Protein AF-A0A2N1JEI7-F1 (afdb_monomer_lite)

Organism: NCBI:txid2020962

pLDDT: mean 91.02, std 6.48, range [65.5, 98.62]

Foldseek 3Di:
DWAWEFEAEDDDDPDADDRDIFTGHQQAFQLNVQVSVCVRRVVAHSVQWFKAFPVRHTSPDRNDGCVVVVHGRPGYMYIYGQACLLVLLVVLLVVLVVLVVCCVVPQDDDLDPDDPPVVVVVVCCLCCPLVNVLVCCQSVDPCNGPRVCPPHPLRDPVLLVVLVVQLVVLSVQLVVQSNQQRVQDDPPDNDGDQGDDDCSLAARCQNLLSVLRNLVSSCSSRVTPSSVVSSVVSNVVVLVVLVVRVVVCCVVQPPRHDDHHRYDGPPD

Secondary structure (DSSP, 8-state):
-PEEEEEEESS---S--SSEEEEE-TT-BHHHHHHHHHHH-TTS-GGGEEEE-TT--B---TTSBTGGGT--TT-EEEEEE--HHHHHHHHHHHHHHHHHHHHHHHT---SSS---HHHHHHHHHIIIIIIIIIHHHHHSSGGGSTTTTTTSGGG-HHHHHHHHHHHHHHHHHHHHHHHHHHHTS-TT--------SGGGGTBS-HHHHHHHHHHHHHHHHH--HHHHHHHHHHHHHHHHHHHHHHHHHHHHSTTTS---BSSSTTT-

Sequence (268 aa):
MPIALSIERRGPIKGAQFPLQVALRDDATVGKLKDGISERVAILPVERQRITTSENRALGNDDKRLEDLGVKSGDKLFVKDLGPQISLTLLLCMLHFLKRELETIFVHRFSHATMPLFNIFKNSTHYWILSGVLIAVGVYSPFHGEEALLGLWRKSPTFLATCVIVWVLAEFGNLQTHIILMRLRPPGTRVRNIPRGGLFEMVSCPNYFYEVLSWVAVTVMTMSFAALLFTLVSAAQMTVWAIKKHKAYRSEFQGTYPKRKIMYPFVF

Radius of gyration: 24.42 Å; chains: 1; bounding box: 64×28×64 Å

Structure (mmCIF, N/CA/C/O backbone):
data_AF-A0A2N1JEI7-F1
#
_entry.id   AF-A0A2N1JEI7-F1
#
loop_
_atom_site.group_PDB
_atom_site.id
_atom_site.type_symbol
_atom_site.label_atom_id
_atom_site.label_alt_id
_atom_site.label_comp_id
_atom_site.label_asym_id
_atom_site.label_entity_id
_atom_site.label_seq_id
_atom_site.pdbx_PDB_ins_code
_atom_site.Cartn_x
_atom_site.Cartn_y
_atom_site.Cartn_z
_atom_site.occupancy
_atom_site.B_iso_or_equiv
_atom_site.auth_seq_id
_atom_site.auth_comp_id
_atom_site.auth_asym_id
_atom_site.auth_atom_id
_atom_site.pdbx_PDB_model_num
ATOM 1 N N . MET A 1 1 ? -37.604 7.292 23.248 1.00 65.50 1 MET A N 1
ATOM 2 C CA . MET A 1 1 ? -36.875 7.801 24.441 1.00 65.50 1 MET A CA 1
ATOM 3 C C . MET A 1 1 ? -35.382 7.729 24.155 1.00 65.50 1 MET A C 1
ATOM 5 O O . MET A 1 1 ? -34.990 6.788 23.478 1.00 65.50 1 MET A O 1
ATOM 9 N N . PRO A 1 2 ? -34.547 8.668 24.636 1.00 83.19 2 PRO A N 1
ATOM 10 C CA . PRO A 1 2 ? -33.108 8.600 24.397 1.00 83.19 2 PRO A CA 1
ATOM 11 C C . PRO A 1 2 ? -32.504 7.313 24.977 1.00 83.19 2 PRO A C 1
ATOM 13 O O . PRO A 1 2 ? -32.853 6.892 26.082 1.00 83.19 2 PRO A O 1
ATOM 16 N N . ILE A 1 3 ? -31.600 6.694 24.221 1.00 88.19 3 ILE A N 1
ATOM 17 C CA . ILE A 1 3 ? -30.837 5.523 24.651 1.00 88.19 3 ILE A CA 1
ATOM 18 C C . ILE A 1 3 ? -29.603 6.042 25.388 1.00 88.19 3 ILE A C 1
ATOM 20 O O . ILE A 1 3 ? -28.763 6.724 24.800 1.00 88.19 3 ILE A O 1
ATOM 24 N N . ALA A 1 4 ? -29.499 5.732 26.679 1.00 91.81 4 ALA A N 1
ATOM 25 C CA . ALA A 1 4 ? -28.325 6.023 27.492 1.00 91.81 4 ALA A CA 1
ATOM 26 C C . ALA A 1 4 ? -27.447 4.772 27.564 1.00 91.81 4 ALA A C 1
ATOM 28 O O . ALA A 1 4 ? -27.907 3.721 28.003 1.00 91.81 4 ALA A O 1
ATOM 29 N N . LEU A 1 5 ? -26.194 4.873 27.128 1.00 93.50 5 LEU A N 1
ATOM 30 C CA . LEU A 1 5 ? -25.251 3.757 27.071 1.00 93.50 5 LEU A CA 1
ATOM 31 C C . LEU A 1 5 ? -24.011 4.056 27.906 1.00 93.50 5 LEU A C 1
ATOM 33 O O . LEU A 1 5 ? -23.457 5.157 27.838 1.00 93.50 5 LEU A O 1
ATOM 37 N N . SER A 1 6 ? -23.542 3.036 28.626 1.00 94.75 6 SER A N 1
ATOM 38 C CA . SER A 1 6 ? -22.262 3.065 29.331 1.00 94.75 6 SER A CA 1
ATOM 39 C C . SER A 1 6 ? -21.208 2.367 28.478 1.00 94.75 6 SER A C 1
ATOM 41 O O . SER A 1 6 ? -21.240 1.147 28.304 1.00 94.75 6 SER A O 1
ATOM 43 N N . ILE A 1 7 ? -20.256 3.132 27.952 1.00 95.81 7 ILE A N 1
ATOM 44 C CA . ILE A 1 7 ? -19.168 2.614 27.124 1.00 95.81 7 ILE A CA 1
ATOM 45 C C . ILE A 1 7 ? -17.942 2.384 28.001 1.00 95.81 7 ILE A C 1
ATOM 47 O O . ILE A 1 7 ? -17.350 3.323 28.527 1.00 95.81 7 ILE A O 1
ATOM 51 N N . GLU A 1 8 ? -17.544 1.128 28.153 1.00 95.31 8 GLU A N 1
ATOM 52 C CA . GLU A 1 8 ? -16.323 0.704 28.828 1.00 95.31 8 GLU A CA 1
ATOM 53 C C . GLU A 1 8 ? -15.193 0.472 27.810 1.00 95.31 8 GLU A C 1
ATOM 55 O O . GLU A 1 8 ? -15.424 0.212 26.626 1.00 95.31 8 GLU A O 1
ATOM 60 N N . ARG A 1 9 ? -13.937 0.555 28.258 1.00 92.50 9 ARG A N 1
ATOM 61 C CA . ARG A 1 9 ? -12.781 0.235 27.409 1.00 92.50 9 ARG A CA 1
ATOM 62 C C . ARG A 1 9 ? -12.478 -1.258 27.448 1.00 92.50 9 ARG A C 1
ATOM 64 O O . ARG A 1 9 ? -12.458 -1.869 28.513 1.00 92.50 9 ARG A O 1
ATOM 71 N N . ARG A 1 10 ? -12.141 -1.832 26.296 1.00 89.44 10 ARG A N 1
ATOM 72 C CA . ARG A 1 10 ? -11.553 -3.170 26.177 1.00 89.44 10 ARG A CA 1
ATOM 73 C C . ARG A 1 10 ? -10.132 -3.037 25.645 1.00 89.44 10 ARG A C 1
ATOM 75 O O . ARG A 1 10 ? -9.921 -2.852 24.450 1.00 89.44 10 ARG A O 1
ATOM 82 N N . GLY A 1 11 ? -9.173 -3.110 26.564 1.00 84.06 11 GLY A N 1
ATOM 83 C CA . GLY A 1 11 ? -7.759 -2.844 26.303 1.00 84.06 11 GLY A CA 1
ATOM 84 C C . GLY A 1 11 ? -7.328 -1.415 26.677 1.00 84.06 11 GLY A C 1
ATOM 85 O O . GLY A 1 11 ? -8.082 -0.659 27.308 1.00 84.06 11 GLY A O 1
ATOM 86 N N . PRO A 1 12 ? -6.076 -1.045 26.369 1.00 82.44 12 PRO A N 1
ATOM 87 C CA . PRO A 1 12 ? -5.549 0.281 26.663 1.00 82.44 12 PRO A CA 1
ATOM 88 C C . PRO A 1 12 ? -6.067 1.317 25.659 1.00 82.44 12 PRO A C 1
ATOM 90 O O . PRO A 1 12 ? -5.807 1.216 24.466 1.00 82.44 12 PRO A O 1
ATOM 93 N N . ILE A 1 13 ? -6.748 2.347 26.163 1.00 86.19 13 ILE A N 1
ATOM 94 C CA . ILE A 1 13 ? -7.154 3.537 25.405 1.00 86.19 13 ILE A CA 1
ATOM 95 C C . ILE A 1 13 ? -6.648 4.741 26.196 1.00 86.19 13 ILE A C 1
ATOM 97 O O . ILE A 1 13 ? -6.929 4.858 27.389 1.00 86.19 13 ILE A O 1
ATOM 101 N N . LYS A 1 14 ? -5.835 5.591 25.565 1.00 80.94 14 LYS A N 1
ATOM 102 C CA . LYS A 1 14 ? -5.289 6.802 26.199 1.00 80.94 14 LYS A CA 1
ATOM 103 C C . LYS A 1 14 ? -6.279 7.966 26.068 1.00 80.94 14 LYS A C 1
ATOM 105 O O . LYS A 1 14 ? -7.220 7.905 25.288 1.00 80.94 14 LYS A O 1
ATOM 110 N N . GLY A 1 15 ? -6.046 9.047 26.809 1.00 78.38 15 GLY A N 1
ATOM 111 C CA . GLY A 1 15 ? -6.711 10.330 26.554 1.00 78.38 15 GLY A CA 1
ATOM 112 C C . GLY A 1 15 ? -8.184 10.430 26.963 1.00 78.38 15 GLY A C 1
ATOM 113 O O . GLY A 1 15 ? -8.801 11.439 26.651 1.00 78.38 15 GLY A O 1
ATOM 114 N N . ALA A 1 16 ? -8.741 9.436 27.663 1.00 84.00 16 ALA A N 1
ATOM 115 C CA . ALA A 1 16 ? -10.087 9.509 28.230 1.00 84.00 16 ALA A CA 1
ATOM 116 C C . ALA A 1 16 ? -10.225 8.652 29.495 1.00 84.00 16 ALA A C 1
ATOM 118 O O . ALA A 1 16 ? -9.546 7.633 29.647 1.00 84.00 16 ALA A O 1
ATOM 119 N N . GLN A 1 17 ? -11.124 9.065 30.391 1.00 87.88 17 GLN A N 1
ATOM 120 C CA . GLN A 1 17 ? -11.565 8.254 31.523 1.00 87.88 17 GLN A CA 1
ATOM 121 C C . GLN A 1 17 ? -12.809 7.454 31.127 1.00 87.88 17 GLN A C 1
ATOM 123 O O . GLN A 1 17 ? -13.688 7.960 30.437 1.00 87.88 17 GLN A O 1
ATOM 128 N N . PHE A 1 18 ? -12.861 6.197 31.559 1.00 91.44 18 PHE A N 1
ATOM 129 C CA . PHE A 1 18 ? -13.972 5.280 31.311 1.00 91.44 18 PHE A CA 1
ATOM 130 C C . PHE A 1 18 ? -14.635 4.912 32.650 1.00 91.44 18 PHE A C 1
ATOM 132 O O . PHE A 1 18 ? -13.916 4.844 33.652 1.00 91.44 18 PHE A O 1
ATOM 139 N N . PRO A 1 19 ? -15.951 4.625 32.687 1.00 93.62 19 PRO A N 1
ATOM 140 C CA . PRO A 1 19 ? -16.871 4.518 31.548 1.00 93.62 19 PRO A CA 1
ATOM 141 C C . PRO A 1 19 ? -17.292 5.875 30.963 1.00 93.62 19 PRO A C 1
ATOM 143 O O . PRO A 1 19 ? -17.457 6.852 31.687 1.00 93.62 19 PRO A O 1
ATOM 146 N N . LEU A 1 20 ? -17.501 5.923 29.646 1.00 93.00 20 LEU A N 1
ATOM 147 C CA . LEU A 1 20 ? -18.086 7.078 28.966 1.00 93.00 20 LEU A CA 1
ATOM 148 C C . LEU A 1 20 ? -19.604 6.933 28.945 1.00 93.00 20 LEU A C 1
ATOM 150 O O . LEU A 1 20 ? -20.118 5.891 28.541 1.00 93.00 20 LEU A O 1
ATOM 154 N N . GLN A 1 21 ? -20.314 7.994 29.313 1.00 93.19 21 GLN A N 1
ATOM 155 C CA . GLN A 1 21 ? -21.764 8.053 29.163 1.00 93.19 21 GLN A CA 1
ATOM 156 C C . GLN A 1 21 ? -22.111 8.692 27.818 1.00 93.19 21 GLN A C 1
ATOM 158 O O . GLN A 1 21 ? -21.722 9.834 27.537 1.00 93.19 21 GLN A O 1
ATOM 163 N N . VAL A 1 22 ? -22.830 7.947 26.981 1.00 91.75 22 VAL A N 1
ATOM 164 C CA . VAL A 1 22 ? -23.273 8.399 25.659 1.00 91.75 22 VAL A CA 1
ATOM 165 C C . VAL A 1 22 ? -24.794 8.318 25.608 1.00 91.75 22 VAL A C 1
ATOM 167 O O . VAL A 1 22 ? -25.369 7.244 25.760 1.00 91.75 22 VAL A O 1
ATOM 170 N N . ALA A 1 23 ? -25.441 9.467 25.417 1.00 91.69 23 ALA A N 1
ATOM 171 C CA . ALA A 1 23 ? -26.883 9.565 25.234 1.00 91.69 23 ALA A CA 1
ATOM 172 C C . ALA A 1 23 ? -27.180 9.837 23.757 1.00 91.69 23 ALA A C 1
ATOM 174 O O . ALA A 1 23 ? -26.679 10.812 23.195 1.00 91.69 23 ALA A O 1
ATOM 175 N N . LEU A 1 24 ? -27.974 8.970 23.137 1.00 91.69 24 LEU A N 1
ATOM 176 C CA . LEU A 1 24 ? -28.341 9.036 21.723 1.00 91.69 24 LEU A CA 1
ATOM 177 C C . LEU A 1 24 ? -29.863 9.035 21.571 1.00 91.69 24 LEU A C 1
ATOM 179 O O . LEU A 1 24 ? -30.596 8.715 22.507 1.00 91.69 24 LEU A O 1
ATOM 183 N N . ARG A 1 25 ? -30.348 9.383 20.378 1.00 89.75 25 ARG A N 1
ATOM 184 C CA . ARG A 1 25 ? -31.757 9.175 20.012 1.00 89.75 25 ARG A CA 1
ATOM 185 C C . ARG A 1 25 ? -32.059 7.671 19.928 1.00 89.75 25 ARG A C 1
ATOM 187 O O . ARG A 1 25 ? -31.148 6.854 19.827 1.00 89.75 25 ARG A O 1
ATOM 194 N N . ASP A 1 26 ? -33.333 7.318 20.006 1.00 85.56 26 ASP A N 1
ATOM 195 C CA . ASP A 1 26 ? -33.830 5.938 19.904 1.00 85.56 26 ASP A CA 1
ATOM 196 C C . ASP A 1 26 ? -33.544 5.291 18.548 1.00 85.56 26 ASP A C 1
ATOM 198 O O . ASP A 1 26 ? -33.243 4.105 18.483 1.00 85.56 26 ASP A O 1
ATOM 202 N N . ASP A 1 27 ? -33.560 6.080 17.481 1.00 87.94 27 ASP A N 1
ATOM 203 C CA . ASP A 1 27 ? -33.274 5.641 16.116 1.00 87.94 27 ASP A CA 1
ATOM 204 C C . ASP A 1 27 ? -31.773 5.607 15.770 1.00 87.94 27 ASP A C 1
ATOM 206 O O . ASP A 1 27 ? -31.404 5.422 14.607 1.00 87.94 27 ASP A O 1
ATOM 210 N N . ALA A 1 28 ? -30.892 5.799 16.758 1.00 91.69 28 ALA A N 1
ATOM 211 C CA . ALA A 1 28 ? -29.462 5.921 16.519 1.00 91.69 28 ALA A CA 1
ATOM 212 C C . ALA A 1 28 ? -28.835 4.631 15.969 1.00 91.69 28 ALA A C 1
ATOM 214 O O . ALA A 1 28 ? -29.102 3.510 16.419 1.00 91.69 28 ALA A O 1
ATOM 215 N N . THR A 1 29 ? -27.936 4.817 15.006 1.00 95.44 29 THR A N 1
ATOM 216 C CA . THR A 1 29 ? -27.147 3.747 14.400 1.00 95.44 29 THR A CA 1
ATOM 217 C C . THR A 1 29 ? -25.830 3.519 15.137 1.00 95.44 29 THR A C 1
ATOM 219 O O . THR A 1 29 ? -25.397 4.329 15.964 1.00 95.44 29 THR A O 1
ATOM 222 N N . VAL A 1 30 ? -25.150 2.421 14.806 1.00 94.69 30 VAL A N 1
ATOM 223 C CA . VAL A 1 30 ? -23.785 2.149 15.284 1.00 94.69 30 VAL A CA 1
ATOM 224 C C . VAL A 1 30 ? -22.822 3.276 14.889 1.00 94.69 30 VAL A C 1
ATOM 226 O O . VAL A 1 30 ? -21.986 3.662 15.705 1.00 94.69 30 VAL A O 1
ATOM 229 N N . GLY A 1 31 ? -22.976 3.869 13.699 1.00 94.25 31 GLY A N 1
ATOM 230 C CA . GLY A 1 31 ? -22.195 5.032 13.270 1.00 94.25 31 GLY A CA 1
ATOM 231 C C . GLY A 1 31 ? -22.371 6.232 14.204 1.00 94.25 31 GLY A C 1
ATOM 232 O O . GLY A 1 31 ? -21.385 6.799 14.666 1.00 94.25 31 GLY A O 1
ATOM 233 N N . LYS A 1 32 ? -23.612 6.548 14.606 1.00 94.69 32 LYS A N 1
ATOM 234 C CA . LYS A 1 32 ? -23.883 7.634 15.569 1.00 94.69 32 LYS A CA 1
ATOM 235 C C . LYS A 1 32 ? -23.313 7.376 16.957 1.00 94.69 32 LYS A C 1
ATOM 237 O O . LYS A 1 32 ? -22.881 8.312 17.628 1.00 94.69 32 LYS A O 1
ATOM 242 N N . LEU A 1 33 ? -23.270 6.116 17.381 1.00 95.19 33 LEU A N 1
ATOM 243 C CA . LEU A 1 33 ? -22.569 5.745 18.604 1.00 95.19 33 LEU A CA 1
ATOM 244 C C . LEU A 1 33 ? -21.058 5.978 18.484 1.00 95.19 33 LEU A C 1
ATOM 246 O O . LEU A 1 33 ? -20.458 6.534 19.405 1.00 95.19 33 LEU A O 1
ATOM 250 N N . LYS A 1 34 ? -20.449 5.590 17.358 1.00 95.38 34 LYS A N 1
ATOM 251 C CA . LYS A 1 34 ? -19.018 5.817 17.119 1.00 95.38 34 LYS A CA 1
ATOM 252 C C . LYS A 1 34 ? -18.665 7.304 17.066 1.00 95.38 34 LYS A C 1
ATOM 254 O O . LYS A 1 34 ? -17.655 7.697 17.657 1.00 95.38 34 LYS A O 1
ATOM 259 N N . ASP A 1 35 ? -19.507 8.122 16.433 1.00 94.44 35 ASP A N 1
ATOM 260 C CA . ASP A 1 35 ? -19.384 9.586 16.424 1.00 94.44 35 ASP A CA 1
ATOM 261 C C . ASP A 1 35 ? -19.369 10.125 17.864 1.00 94.44 35 ASP A C 1
ATOM 263 O O . ASP A 1 35 ? -18.423 10.798 18.275 1.00 94.44 35 ASP A O 1
ATOM 267 N N . GLY A 1 36 ? -20.355 9.732 18.680 1.00 93.25 36 GLY A N 1
ATOM 268 C CA . GLY A 1 36 ? -20.463 10.175 20.074 1.00 93.25 36 GLY A CA 1
ATOM 269 C C . GLY A 1 36 ? -19.285 9.753 20.964 1.00 93.25 36 GLY A C 1
ATOM 270 O O . GLY A 1 36 ? -18.940 10.469 21.911 1.00 93.25 36 GLY A O 1
ATOM 271 N N . ILE A 1 37 ? -18.643 8.617 20.666 1.00 93.88 37 ILE A N 1
ATOM 272 C CA . ILE A 1 37 ? -17.391 8.196 21.313 1.00 93.88 37 ILE A CA 1
ATOM 273 C C . ILE A 1 37 ? -16.219 9.057 20.823 1.00 93.88 37 ILE A C 1
ATOM 275 O O . ILE A 1 37 ? -15.436 9.523 21.649 1.00 93.88 37 ILE A O 1
ATOM 279 N N . SER A 1 38 ? -16.110 9.304 19.514 1.00 93.50 38 SER A N 1
ATOM 280 C CA . SER A 1 38 ? -15.023 10.096 18.918 1.00 93.50 38 SER A CA 1
ATOM 281 C C . SER A 1 38 ? -15.022 11.547 19.406 1.00 93.50 38 SER A C 1
ATOM 283 O O . SER A 1 38 ? -13.957 12.123 19.613 1.00 93.50 38 SER A O 1
ATOM 285 N N . GLU A 1 39 ? -16.198 12.133 19.642 1.00 92.00 39 GLU A N 1
ATOM 286 C CA . GLU A 1 39 ? -16.342 13.475 20.226 1.00 92.00 39 GLU A CA 1
ATOM 287 C C . GLU A 1 39 ? -15.788 13.558 21.656 1.00 92.00 39 GLU A C 1
ATOM 289 O O . GLU A 1 39 ? -15.259 14.589 22.068 1.00 92.00 39 GLU A O 1
ATOM 294 N N . ARG A 1 40 ? -15.894 12.468 22.426 1.00 91.38 40 ARG A N 1
ATOM 295 C CA . ARG A 1 40 ? -15.421 12.390 23.821 1.00 91.38 40 ARG A CA 1
ATOM 296 C C . ARG A 1 40 ? -13.971 11.930 23.925 1.00 91.38 40 ARG A C 1
ATOM 298 O O . ARG A 1 40 ? -13.298 12.233 24.906 1.00 91.38 40 ARG A O 1
ATOM 305 N N . VAL A 1 41 ? -13.494 11.186 22.931 1.00 92.12 41 VAL A N 1
ATOM 306 C CA . VAL A 1 41 ? -12.146 10.619 22.876 1.00 92.12 41 VAL A CA 1
ATOM 307 C C . VAL A 1 41 ? -11.502 11.014 21.552 1.00 92.12 41 VAL A C 1
ATOM 309 O O . VAL A 1 41 ? -11.438 10.221 20.618 1.00 92.12 41 VAL A O 1
ATOM 312 N N . ALA A 1 42 ? -10.973 12.239 21.486 1.00 86.56 42 ALA A N 1
ATOM 313 C CA . ALA A 1 42 ? -10.436 12.823 20.251 1.00 86.56 42 ALA A CA 1
ATOM 314 C C . ALA A 1 42 ? -9.346 11.973 19.564 1.00 86.56 42 ALA A C 1
ATOM 316 O O . ALA A 1 42 ? -9.170 12.038 18.352 1.00 86.56 42 ALA A O 1
ATOM 317 N N . ILE A 1 43 ? -8.608 11.156 20.324 1.00 86.75 43 ILE A N 1
ATOM 318 C CA . ILE A 1 43 ? -7.562 10.282 19.772 1.00 86.75 43 ILE A CA 1
ATOM 319 C C . ILE A 1 43 ? -8.094 8.974 19.158 1.00 86.75 43 ILE A C 1
ATOM 321 O O . ILE A 1 43 ? -7.303 8.207 18.598 1.00 86.75 43 ILE A O 1
ATOM 325 N N . LEU A 1 44 ? -9.391 8.688 19.320 1.00 90.25 44 LEU A N 1
ATOM 326 C CA . LEU A 1 44 ? -10.050 7.447 18.921 1.00 90.25 44 LEU A CA 1
ATOM 327 C C . LEU A 1 44 ? -11.124 7.727 17.850 1.00 90.25 44 LEU A C 1
ATOM 329 O O . LEU A 1 44 ? -12.321 7.733 18.149 1.00 90.25 44 LEU A O 1
ATOM 333 N N . PRO A 1 45 ? -10.703 7.947 16.595 1.00 91.06 45 PRO A N 1
ATOM 334 C CA . PRO A 1 45 ? -11.615 8.219 15.492 1.00 91.06 45 PRO A CA 1
ATOM 335 C C . PRO A 1 45 ? -12.449 6.982 15.121 1.00 91.06 45 PRO A C 1
ATOM 337 O O . PRO A 1 45 ? -12.097 5.849 15.467 1.00 91.06 45 PRO A O 1
ATOM 340 N N . VAL A 1 46 ? -13.563 7.208 14.422 1.00 91.75 46 VAL A N 1
ATOM 341 C CA . VAL A 1 46 ? -14.611 6.220 14.094 1.00 91.75 46 VAL A CA 1
ATOM 342 C C . VAL A 1 46 ? -14.045 4.935 13.474 1.00 91.75 46 VAL A C 1
ATOM 344 O O . VAL A 1 46 ? -14.425 3.832 13.870 1.00 91.75 46 VAL A O 1
ATOM 347 N N . GLU A 1 47 ? -13.086 5.046 12.555 1.00 87.38 47 GLU A N 1
ATOM 348 C CA . GLU A 1 47 ? -12.483 3.919 11.834 1.00 87.38 47 GLU A CA 1
ATOM 349 C C . GLU A 1 47 ? -11.611 3.009 12.711 1.00 87.38 47 GLU A C 1
ATOM 351 O O . GLU A 1 47 ? -11.363 1.856 12.360 1.00 87.38 47 GLU A O 1
ATOM 356 N N . ARG A 1 48 ? -11.159 3.499 13.872 1.00 89.19 48 ARG A N 1
ATOM 357 C CA . ARG A 1 48 ? -10.361 2.722 14.833 1.00 89.19 48 ARG A CA 1
ATOM 358 C C . ARG A 1 48 ? -11.208 2.041 15.899 1.00 89.19 48 ARG A C 1
ATOM 360 O O . ARG A 1 48 ? -10.669 1.280 16.703 1.00 89.19 48 ARG A O 1
ATOM 367 N N . GLN A 1 49 ? -12.513 2.294 15.925 1.00 91.56 49 GLN A N 1
ATOM 368 C CA . GLN A 1 49 ? -13.400 1.793 16.965 1.00 91.56 49 GLN A CA 1
ATOM 369 C C . GLN A 1 49 ? -13.979 0.422 16.608 1.00 91.56 49 GLN A C 1
ATOM 371 O O . GLN A 1 49 ? -14.786 0.278 15.688 1.00 91.56 49 GLN A O 1
ATOM 376 N N . ARG A 1 50 ? -13.657 -0.590 17.421 1.00 91.62 50 ARG A N 1
ATOM 377 C CA . ARG A 1 50 ? -14.407 -1.852 17.476 1.00 91.62 50 ARG A CA 1
ATOM 378 C C . ARG A 1 50 ? -15.311 -1.853 18.701 1.00 91.62 50 ARG A C 1
ATOM 380 O O . ARG A 1 50 ? -14.820 -1.973 19.821 1.00 91.62 50 ARG A O 1
ATOM 387 N N . ILE A 1 51 ? -16.622 -1.776 18.480 1.00 93.94 51 ILE A N 1
ATOM 388 C CA . ILE A 1 51 ? -17.627 -1.818 19.550 1.00 93.94 51 ILE A CA 1
ATOM 389 C C . ILE A 1 51 ? -18.197 -3.229 19.677 1.00 93.94 51 ILE A C 1
ATOM 391 O O . ILE A 1 51 ? -18.552 -3.873 18.685 1.00 93.94 51 ILE A O 1
ATOM 395 N N . THR A 1 52 ? -18.277 -3.708 20.913 1.00 94.38 52 THR A N 1
ATOM 396 C CA . THR A 1 52 ? -18.773 -5.041 21.255 1.00 94.38 52 THR A CA 1
ATOM 397 C C . THR A 1 52 ? -19.717 -5.028 22.441 1.00 94.38 52 THR A C 1
ATOM 399 O O . THR A 1 52 ? -19.619 -4.164 23.307 1.00 94.38 52 THR A O 1
ATOM 402 N N . THR A 1 53 ? -20.586 -6.031 22.513 1.00 93.50 53 THR A N 1
ATOM 403 C CA . THR A 1 53 ? -21.372 -6.327 23.714 1.00 93.50 53 THR A CA 1
ATOM 404 C C . THR A 1 53 ? -20.495 -6.932 24.822 1.00 93.50 53 THR A C 1
ATOM 406 O O . THR A 1 53 ? -19.315 -7.266 24.617 1.00 93.50 53 THR A O 1
ATOM 409 N N . SER A 1 54 ? -21.082 -7.115 26.006 1.00 89.19 54 SER A N 1
ATOM 410 C CA . SER A 1 54 ? -20.502 -7.884 27.117 1.00 89.19 54 SER A CA 1
ATOM 411 C C . SER A 1 54 ? -20.041 -9.282 26.686 1.00 89.19 54 SER A C 1
ATOM 413 O O . SER A 1 54 ? -18.929 -9.683 27.015 1.00 89.19 54 SER A O 1
ATOM 415 N N . GLU A 1 55 ? -20.816 -9.956 25.836 1.00 89.19 55 GLU A N 1
ATOM 416 C CA . GLU A 1 55 ? -20.514 -11.272 25.248 1.00 89.19 55 GLU A CA 1
ATOM 417 C C . GLU A 1 55 ? -19.471 -11.232 24.108 1.00 89.19 55 GLU A C 1
ATOM 419 O O . GLU A 1 55 ? -19.257 -12.218 23.411 1.00 89.19 55 GLU A O 1
ATOM 424 N N . ASN A 1 56 ? -18.815 -10.088 23.872 1.00 86.56 56 ASN A N 1
ATOM 425 C CA . ASN A 1 56 ? -17.835 -9.882 22.793 1.00 86.56 56 ASN A CA 1
ATOM 426 C C . ASN A 1 56 ? -18.400 -10.021 21.364 1.00 86.56 56 ASN A C 1
ATOM 428 O O . ASN A 1 56 ? -17.635 -10.121 20.398 1.00 86.56 56 ASN A O 1
ATOM 432 N N . ARG A 1 57 ? -19.724 -9.919 21.198 1.00 91.12 57 ARG A N 1
ATOM 433 C CA . ARG A 1 57 ? -20.363 -9.806 19.881 1.00 91.12 57 ARG A CA 1
ATOM 434 C C . ARG A 1 57 ? -20.118 -8.413 19.304 1.00 91.12 57 ARG A C 1
ATOM 436 O O . ARG A 1 57 ? -20.431 -7.420 19.956 1.00 91.12 57 ARG A O 1
ATOM 443 N N . ALA A 1 58 ? -19.554 -8.325 18.099 1.00 91.00 58 ALA A N 1
ATOM 444 C CA . ALA A 1 58 ? -19.308 -7.046 17.430 1.00 91.00 58 ALA A CA 1
ATOM 445 C C . ALA A 1 58 ? -20.607 -6.451 16.873 1.00 91.00 58 ALA A C 1
ATOM 447 O O . ALA A 1 58 ? -21.392 -7.173 16.264 1.00 91.00 58 ALA A O 1
ATOM 448 N N . LEU A 1 59 ? -20.807 -5.140 17.052 1.00 90.25 59 LEU A N 1
ATOM 449 C CA . LEU A 1 59 ? -21.966 -4.433 16.484 1.00 90.25 59 LEU A CA 1
ATOM 450 C C . LEU A 1 59 ? -21.823 -4.209 14.966 1.00 90.25 59 LEU A C 1
ATOM 452 O O . LEU A 1 59 ? -22.812 -4.212 14.241 1.00 90.25 59 LEU A O 1
ATOM 456 N N . GLY A 1 60 ? -20.585 -4.159 14.464 1.00 83.81 60 GLY A N 1
ATOM 457 C CA . GLY A 1 60 ? -20.278 -4.319 13.043 1.00 83.81 60 GLY A CA 1
ATOM 458 C C . GLY A 1 60 ? -20.711 -3.144 12.166 1.00 83.81 60 GLY A C 1
ATOM 459 O O . GLY A 1 60 ? -19.955 -2.191 12.036 1.00 83.81 60 GLY A O 1
ATOM 460 N N . ASN A 1 61 ? -21.866 -3.281 11.509 1.00 89.50 61 ASN A N 1
ATOM 461 C CA . ASN A 1 61 ? -22.339 -2.393 10.442 1.00 89.50 61 ASN A CA 1
ATOM 462 C C . ASN A 1 61 ? -22.814 -1.041 11.003 1.00 89.50 61 ASN A C 1
ATOM 464 O O . ASN A 1 61 ? -23.724 -1.007 11.831 1.00 89.50 61 ASN A O 1
ATOM 468 N N . ASP A 1 62 ? -22.230 0.044 10.494 1.00 92.25 62 ASP A N 1
ATOM 469 C CA . ASP A 1 62 ? -22.449 1.415 10.964 1.00 92.25 62 ASP A CA 1
ATOM 470 C C . ASP A 1 62 ? -23.844 1.972 10.634 1.00 92.25 62 ASP A C 1
ATOM 472 O O . ASP A 1 62 ? -24.319 2.865 11.339 1.00 92.25 62 ASP A O 1
ATOM 476 N N . ASP A 1 63 ? -24.532 1.396 9.646 1.00 93.31 63 ASP A N 1
ATOM 477 C CA . ASP A 1 63 ? -25.876 1.803 9.217 1.00 93.31 63 ASP A CA 1
ATOM 478 C C . ASP A 1 63 ? -26.994 1.115 10.011 1.00 93.31 63 ASP A C 1
ATOM 480 O O . ASP A 1 63 ? -28.145 1.552 9.984 1.00 93.31 63 ASP A O 1
ATOM 484 N N . LYS A 1 64 ? -26.684 0.028 10.731 1.00 93.69 64 LYS A N 1
ATOM 485 C CA . LYS A 1 64 ? -27.688 -0.691 11.524 1.00 93.69 64 LYS A CA 1
ATOM 486 C C . LYS A 1 64 ? -28.056 0.092 12.773 1.00 93.69 64 LYS A C 1
ATOM 488 O O . LYS A 1 64 ? -27.186 0.653 13.449 1.00 93.69 64 LYS A O 1
ATOM 493 N N . ARG A 1 65 ? -29.345 0.078 13.114 1.00 93.81 65 ARG A N 1
ATOM 494 C CA . ARG A 1 65 ? -29.822 0.659 14.366 1.00 93.81 65 ARG A CA 1
ATOM 495 C C . ARG A 1 65 ? -29.361 -0.174 15.550 1.00 93.81 65 ARG A C 1
ATOM 497 O O . ARG A 1 65 ? -29.225 -1.395 15.466 1.00 93.81 65 ARG A O 1
ATOM 504 N N . LEU A 1 66 ? -29.135 0.499 16.670 1.00 92.62 66 LEU A N 1
ATOM 505 C CA . LEU A 1 66 ? -28.751 -0.157 17.918 1.00 92.62 66 LEU A CA 1
ATOM 506 C C . LEU A 1 66 ? -29.852 -1.119 18.403 1.00 92.62 66 LEU A C 1
ATOM 508 O O . LEU A 1 66 ? -29.542 -2.229 18.839 1.00 92.62 66 LEU A O 1
ATOM 512 N N . GLU A 1 67 ? -31.122 -0.743 18.225 1.00 91.81 67 GLU A N 1
ATOM 513 C CA . GLU A 1 67 ? -32.285 -1.580 18.555 1.00 91.81 67 GLU A CA 1
ATOM 514 C C . GLU A 1 67 ? -32.310 -2.907 17.776 1.00 91.81 67 GLU A C 1
ATOM 516 O O . GLU A 1 67 ? -32.504 -3.964 18.378 1.00 91.81 67 GLU A O 1
ATOM 521 N N . ASP A 1 68 ? -32.001 -2.882 16.472 1.00 91.44 68 ASP A N 1
ATOM 522 C CA . ASP A 1 68 ? -31.959 -4.071 15.601 1.00 91.44 68 ASP A CA 1
ATOM 523 C C . ASP A 1 68 ? -30.863 -5.057 16.026 1.00 91.44 68 ASP A C 1
ATOM 525 O O . ASP A 1 68 ? -30.906 -6.252 15.727 1.00 91.44 68 ASP A O 1
ATOM 529 N N . LEU A 1 69 ? -29.849 -4.548 16.726 1.00 90.75 69 LEU A N 1
ATOM 530 C CA . LEU A 1 69 ? -28.745 -5.320 17.284 1.00 90.75 69 LEU A CA 1
ATOM 531 C C . LEU A 1 69 ? -29.008 -5.742 18.736 1.00 90.75 69 LEU A C 1
ATOM 533 O O . LEU A 1 69 ? -28.114 -6.301 19.378 1.00 90.75 69 LEU A O 1
ATOM 537 N N . GLY A 1 70 ? -30.216 -5.499 19.248 1.00 90.38 70 GLY A N 1
ATOM 538 C CA . GLY A 1 70 ? -30.641 -5.840 20.601 1.00 90.38 70 GLY A CA 1
ATOM 539 C C . GLY A 1 70 ? -30.012 -4.975 21.691 1.00 90.38 70 GLY A C 1
ATOM 540 O O . GLY A 1 70 ? -30.037 -5.390 22.846 1.00 90.38 70 GLY A O 1
ATOM 541 N N . VAL A 1 71 ? -29.438 -3.820 21.338 1.00 91.81 71 VAL A N 1
ATOM 542 C CA . VAL A 1 71 ? -28.869 -2.868 22.300 1.00 91.81 71 VAL A CA 1
ATOM 543 C C . VAL A 1 71 ? -29.992 -2.011 22.874 1.00 91.81 71 VAL A C 1
ATOM 545 O O . VAL A 1 71 ? -30.755 -1.390 22.133 1.00 91.81 71 VAL A O 1
ATOM 548 N N . LYS A 1 72 ? -30.087 -1.964 24.200 1.00 91.38 72 LYS A N 1
ATOM 549 C CA . LYS A 1 72 ? -31.112 -1.229 24.946 1.00 91.38 72 LYS A CA 1
ATOM 550 C C . LYS A 1 72 ? -30.494 -0.132 25.807 1.00 91.38 72 LYS A C 1
ATOM 552 O O . LYS A 1 72 ? -29.300 -0.118 26.095 1.00 91.38 72 LYS A O 1
ATOM 557 N N . SER A 1 73 ? -31.333 0.809 26.234 1.00 91.25 73 SER A N 1
ATOM 558 C CA . SER A 1 73 ? -30.925 1.833 27.199 1.00 91.25 73 SER A CA 1
ATOM 559 C C . SER A 1 73 ? -30.495 1.171 28.513 1.00 91.25 73 SER A C 1
ATOM 561 O O . SER A 1 73 ? -31.188 0.287 29.014 1.00 91.25 73 SER A O 1
ATOM 563 N N . GLY A 1 74 ? -29.354 1.590 29.053 1.00 89.56 74 GLY A N 1
ATOM 564 C CA . GLY A 1 74 ? -28.704 0.999 30.223 1.00 89.56 74 GLY A CA 1
ATOM 565 C C . GLY A 1 74 ? -27.648 -0.061 29.897 1.00 89.56 74 GLY A C 1
ATOM 566 O O . GLY A 1 74 ? -26.911 -0.465 30.798 1.00 89.56 74 GLY A O 1
ATOM 567 N N . ASP A 1 75 ? -27.526 -0.487 28.635 1.00 92.75 75 ASP A N 1
ATOM 568 C CA . ASP A 1 75 ? -26.554 -1.510 28.261 1.00 92.75 75 ASP A CA 1
ATOM 569 C C . ASP A 1 75 ? -25.107 -1.031 28.412 1.00 92.75 75 ASP A C 1
ATOM 571 O O . ASP A 1 75 ? -24.745 0.131 28.178 1.00 92.75 75 ASP A O 1
ATOM 575 N N . LYS A 1 76 ? -24.256 -1.998 28.762 1.00 94.69 76 LYS A N 1
ATOM 576 C CA . LYS A 1 76 ? -22.806 -1.844 28.787 1.00 94.69 76 LYS A CA 1
ATOM 577 C C . LYS A 1 76 ? -22.206 -2.334 27.480 1.00 94.69 76 LYS A C 1
ATOM 579 O O . LYS A 1 76 ? -22.304 -3.516 27.143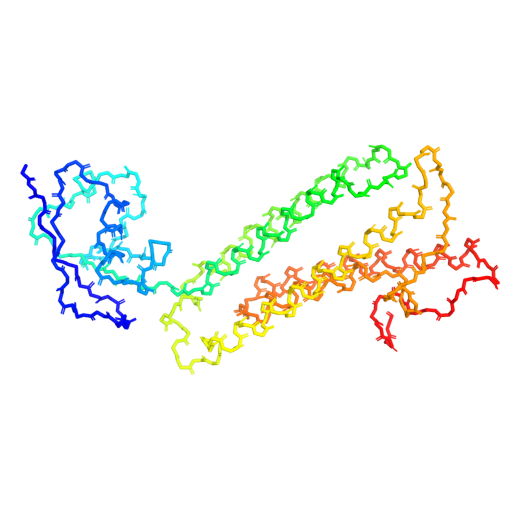 1.00 94.69 76 LYS A O 1
ATOM 584 N N . LEU A 1 77 ? -21.527 -1.436 26.778 1.00 95.88 77 LEU A N 1
ATOM 585 C CA . LEU A 1 77 ? -20.790 -1.756 25.560 1.00 95.88 77 LEU A CA 1
ATOM 586 C C . LEU A 1 77 ? -19.300 -1.535 25.770 1.00 95.88 77 LEU A C 1
ATOM 588 O O . LEU A 1 77 ? -18.882 -0.734 26.597 1.00 95.88 77 LEU A O 1
ATOM 592 N N . PHE A 1 78 ? -18.494 -2.242 24.993 1.00 95.12 78 PHE A N 1
ATOM 593 C CA . PHE A 1 78 ? -17.045 -2.212 25.086 1.00 95.12 78 PHE A CA 1
ATOM 594 C C . PHE A 1 78 ? -16.450 -1.692 23.791 1.00 95.12 78 PHE A C 1
ATOM 596 O O . PHE A 1 78 ? -16.641 -2.309 22.739 1.00 95.12 78 PHE A O 1
ATOM 603 N N . VAL A 1 79 ? -15.689 -0.604 23.876 1.00 94.00 79 VAL A N 1
ATOM 604 C CA . VAL A 1 79 ? -14.910 -0.075 22.757 1.00 94.00 79 VAL A CA 1
ATOM 605 C C . VAL A 1 79 ? -13.458 -0.535 22.859 1.00 94.00 79 VAL A C 1
ATOM 607 O O . VAL A 1 79 ? -12.837 -0.470 23.922 1.00 94.00 79 VAL A O 1
ATOM 610 N N . LYS A 1 80 ? -12.918 -1.020 21.742 1.00 90.62 80 LYS A N 1
ATOM 611 C CA . LYS A 1 80 ? -11.509 -1.375 21.564 1.00 90.62 80 LYS A CA 1
ATOM 612 C C . LYS A 1 80 ? -10.915 -0.528 20.444 1.00 90.62 80 LYS A C 1
ATOM 614 O O . LYS A 1 80 ? -11.528 -0.393 19.387 1.00 90.62 80 LYS A O 1
ATOM 619 N N . ASP A 1 81 ? -9.719 -0.006 20.683 1.00 89.06 81 ASP A N 1
ATOM 620 C CA . ASP A 1 81 ? -8.906 0.670 19.676 1.00 89.06 81 ASP A CA 1
ATOM 621 C C . ASP A 1 81 ? -8.195 -0.366 18.797 1.00 89.06 81 ASP A C 1
ATOM 623 O O . ASP A 1 81 ? -7.512 -1.262 19.300 1.00 89.06 81 ASP A O 1
ATOM 627 N N . LEU A 1 82 ? -8.395 -0.273 17.485 1.00 86.12 82 LEU A N 1
ATOM 628 C CA . LEU A 1 82 ? -7.754 -1.135 16.492 1.00 86.12 82 LEU A CA 1
ATOM 629 C C . LEU A 1 82 ? -6.353 -0.652 16.097 1.00 86.12 82 LEU A C 1
ATOM 631 O O . LEU A 1 82 ? -5.577 -1.447 15.572 1.00 86.12 82 LEU A O 1
ATOM 635 N N . GLY A 1 83 ? -6.008 0.596 16.418 1.00 86.50 83 GLY A N 1
ATOM 636 C CA . GLY A 1 83 ? -4.713 1.200 16.121 1.00 86.50 83 GLY A CA 1
ATOM 637 C C . GLY A 1 83 ? -4.638 1.807 14.715 1.00 86.50 83 GLY A C 1
ATOM 638 O O . GLY A 1 83 ? -5.428 1.466 13.832 1.00 86.50 83 GLY A O 1
ATOM 639 N N . PRO A 1 84 ? -3.704 2.744 14.479 1.00 86.31 84 PRO A N 1
ATOM 640 C CA . PRO A 1 84 ? -3.581 3.433 13.195 1.00 86.31 84 PRO A CA 1
ATOM 641 C C . PRO A 1 84 ? -2.965 2.564 12.089 1.00 86.31 84 PRO A C 1
ATOM 643 O O . PRO A 1 84 ? -3.057 2.921 10.919 1.00 86.31 84 PRO A O 1
ATOM 646 N N . GLN A 1 85 ? -2.320 1.443 12.427 1.00 86.12 85 GLN A N 1
ATOM 647 C CA . GLN A 1 85 ? -1.508 0.651 11.496 1.00 86.12 85 GLN A CA 1
ATOM 648 C C . GLN A 1 85 ? -2.364 0.023 10.392 1.00 86.12 85 GLN A C 1
ATOM 650 O O . GLN A 1 85 ? -1.953 -0.003 9.231 1.00 86.12 85 GLN A O 1
ATOM 655 N N . ILE A 1 86 ? -3.566 -0.442 10.742 1.00 86.81 86 ILE A N 1
ATOM 656 C CA . ILE A 1 86 ? -4.510 -1.050 9.798 1.00 86.81 86 ILE A CA 1
ATOM 657 C C . ILE A 1 86 ? -4.986 0.002 8.789 1.00 86.81 86 ILE A C 1
ATOM 659 O O . ILE A 1 86 ? -4.820 -0.185 7.582 1.00 86.81 86 ILE A O 1
ATOM 663 N N . SER A 1 87 ? -5.506 1.133 9.276 1.00 87.88 87 SER A N 1
ATOM 664 C CA . SER A 1 87 ? -5.998 2.226 8.427 1.00 87.88 87 SER A CA 1
ATOM 665 C C . SER A 1 87 ? -4.890 2.825 7.562 1.00 87.88 87 SER A C 1
ATOM 667 O O . SER A 1 87 ? -5.106 3.093 6.383 1.00 87.88 87 SER A O 1
ATOM 669 N N . LEU A 1 88 ? -3.684 2.978 8.114 1.00 91.19 88 LEU A N 1
ATOM 670 C CA . LEU A 1 88 ? -2.528 3.478 7.376 1.00 91.19 88 LEU A CA 1
ATOM 671 C C . LEU A 1 88 ? -2.114 2.516 6.259 1.00 91.19 88 LEU A C 1
ATOM 673 O O . LEU A 1 88 ? -1.891 2.949 5.134 1.00 91.19 88 LEU A O 1
ATOM 677 N N . THR A 1 89 ? -2.056 1.211 6.537 1.00 91.69 89 THR A N 1
ATOM 678 C CA . THR A 1 89 ? -1.736 0.199 5.519 1.00 91.69 89 THR A CA 1
ATOM 679 C C . THR A 1 89 ? -2.759 0.207 4.391 1.00 91.69 89 THR A C 1
ATOM 681 O O . THR A 1 89 ? -2.376 0.220 3.222 1.00 91.69 89 THR A O 1
ATOM 684 N N . LEU A 1 90 ? -4.051 0.252 4.734 1.00 91.12 90 LEU A N 1
ATOM 685 C CA . LEU A 1 90 ? -5.120 0.377 3.749 1.00 91.12 90 LEU A CA 1
ATOM 686 C C . LEU A 1 90 ? -4.933 1.637 2.897 1.00 91.12 90 LEU A C 1
ATOM 688 O O . LEU A 1 90 ? -4.992 1.551 1.674 1.00 91.12 90 LEU A O 1
ATOM 692 N N . LEU A 1 91 ? -4.668 2.783 3.528 1.00 93.38 91 LEU A N 1
ATOM 693 C CA . LEU A 1 91 ? -4.463 4.049 2.831 1.00 93.38 91 LEU A CA 1
ATOM 694 C C . LEU A 1 91 ? -3.302 3.966 1.833 1.00 93.38 91 LEU A C 1
ATOM 696 O O . LEU A 1 91 ? -3.475 4.363 0.684 1.00 93.38 91 LEU A O 1
ATOM 700 N N . LEU A 1 92 ? -2.149 3.418 2.231 1.00 95.81 92 LEU A N 1
ATOM 701 C CA . LEU A 1 92 ? -1.007 3.254 1.325 1.00 95.81 92 LEU A CA 1
ATOM 702 C C . LEU A 1 92 ? -1.355 2.340 0.141 1.00 95.81 92 LEU A C 1
ATOM 704 O O . LEU A 1 92 ? -1.092 2.697 -1.004 1.00 95.81 92 LEU A O 1
ATOM 708 N N . CYS A 1 93 ? -2.005 1.199 0.385 1.00 94.25 93 CYS A N 1
ATOM 709 C CA . CYS A 1 93 ? -2.443 0.303 -0.689 1.00 94.25 93 CYS A CA 1
ATOM 710 C C . CYS A 1 93 ? -3.432 0.992 -1.645 1.00 94.25 93 CYS A C 1
ATOM 712 O O . CYS A 1 93 ? -3.284 0.903 -2.863 1.00 94.25 93 CYS A O 1
ATOM 714 N N . MET A 1 94 ? -4.422 1.712 -1.115 1.00 94.38 94 MET A N 1
ATOM 715 C CA . MET A 1 94 ? -5.415 2.415 -1.931 1.00 94.38 94 MET A CA 1
ATOM 716 C C . MET A 1 94 ? -4.786 3.542 -2.746 1.00 94.38 94 MET A C 1
ATOM 718 O O . MET A 1 94 ? -5.089 3.674 -3.928 1.00 94.38 94 MET A O 1
ATOM 722 N N . LEU A 1 95 ? -3.881 4.322 -2.151 1.00 97.44 95 LEU A N 1
ATOM 723 C CA . LEU A 1 95 ? -3.162 5.379 -2.860 1.00 97.44 95 LEU A CA 1
ATOM 724 C C . LEU A 1 95 ? -2.256 4.810 -3.955 1.00 97.44 95 LEU A C 1
ATOM 726 O O . LEU A 1 95 ? -2.229 5.380 -5.043 1.00 97.44 95 LEU A O 1
ATOM 730 N N . HIS A 1 96 ? -1.577 3.682 -3.710 1.00 97.00 96 HIS A N 1
ATOM 731 C CA . HIS A 1 96 ? -0.798 2.975 -4.731 1.00 97.00 96 HIS A CA 1
ATOM 732 C C . HIS A 1 96 ? -1.658 2.657 -5.961 1.00 97.00 96 HIS A C 1
ATOM 734 O O . HIS A 1 96 ? -1.323 3.038 -7.086 1.00 97.00 96 HIS A O 1
ATOM 740 N N . PHE A 1 97 ? -2.789 1.976 -5.748 1.00 94.69 97 PHE A N 1
ATOM 741 C CA . PHE A 1 97 ? -3.661 1.554 -6.842 1.00 94.69 97 PHE A CA 1
ATOM 742 C C . PHE A 1 97 ? -4.369 2.730 -7.509 1.00 94.69 97 PHE A C 1
ATOM 744 O O . PHE A 1 97 ? -4.403 2.790 -8.732 1.00 94.69 97 PHE A O 1
ATOM 751 N N . LEU A 1 98 ? -4.844 3.717 -6.748 1.00 96.56 98 LEU A N 1
ATOM 752 C CA . LEU A 1 98 ? -5.429 4.930 -7.318 1.00 96.56 98 LEU A CA 1
ATOM 753 C C . LEU A 1 98 ? -4.428 5.641 -8.233 1.00 96.56 98 LEU A C 1
ATOM 755 O O . LEU A 1 98 ? -4.746 5.989 -9.368 1.00 96.56 98 LEU A O 1
ATOM 759 N N . LYS A 1 99 ? -3.190 5.812 -7.766 1.00 97.06 99 LYS A N 1
ATOM 760 C CA . LYS A 1 99 ? -2.110 6.398 -8.556 1.00 97.06 99 LYS A CA 1
ATOM 761 C C . LYS A 1 99 ? -1.816 5.558 -9.802 1.00 97.06 99 LYS A C 1
ATOM 763 O O . LYS A 1 99 ? -1.647 6.131 -10.874 1.00 97.06 99 LYS A O 1
ATOM 768 N N . ARG A 1 100 ? -1.815 4.224 -9.709 1.00 94.44 100 ARG A N 1
ATOM 769 C CA . ARG A 1 100 ? -1.655 3.318 -10.862 1.00 94.44 100 ARG A CA 1
ATOM 770 C C . ARG A 1 100 ? -2.748 3.506 -11.918 1.00 94.44 100 ARG A C 1
ATOM 772 O O . ARG A 1 100 ? -2.425 3.563 -13.107 1.00 94.44 100 ARG A O 1
ATOM 779 N N . GLU A 1 101 ? -4.009 3.608 -11.507 1.00 94.12 101 GLU A N 1
ATOM 780 C CA . GLU A 1 101 ? -5.139 3.835 -12.418 1.00 94.12 101 GLU A CA 1
ATOM 781 C C . GLU A 1 101 ? -5.029 5.209 -13.094 1.00 94.12 101 GLU A C 1
ATOM 783 O O . GLU A 1 101 ? -5.106 5.317 -14.319 1.00 94.12 101 GLU A O 1
ATOM 788 N N . LEU A 1 102 ? -4.730 6.258 -12.320 1.00 96.56 102 LEU A N 1
ATOM 789 C CA . LEU A 1 102 ? -4.517 7.605 -12.853 1.00 96.56 102 LEU A CA 1
ATOM 790 C C . LEU A 1 102 ? -3.337 7.652 -13.835 1.00 96.56 102 LEU A C 1
ATOM 792 O O . LEU A 1 102 ? -3.444 8.248 -14.903 1.00 96.56 102 LEU A O 1
ATOM 796 N N . GLU A 1 103 ? -2.217 6.996 -13.531 1.00 95.44 103 GLU A N 1
ATOM 797 C CA . GLU A 1 103 ? -1.085 6.905 -14.458 1.00 95.44 103 GLU A CA 1
ATOM 798 C C . GLU A 1 103 ? -1.442 6.162 -15.742 1.00 95.44 103 GLU A C 1
ATOM 800 O O . GLU A 1 103 ? -0.990 6.550 -16.818 1.00 95.44 103 GLU A O 1
ATOM 805 N N . THR A 1 104 ? -2.258 5.116 -15.647 1.00 91.69 104 THR A N 1
ATOM 806 C CA . THR A 1 104 ? -2.699 4.344 -16.812 1.00 91.69 104 THR A CA 1
ATOM 807 C C . THR A 1 104 ? -3.542 5.206 -17.753 1.00 91.69 104 THR A C 1
ATOM 809 O O . THR A 1 104 ? -3.348 5.147 -18.966 1.00 91.69 104 THR A O 1
ATOM 812 N N . ILE A 1 105 ? -4.425 6.044 -17.199 1.00 91.56 105 ILE A N 1
ATOM 813 C CA . ILE A 1 105 ? -5.311 6.932 -17.964 1.00 91.56 105 ILE A CA 1
ATOM 814 C C . ILE A 1 105 ? -4.555 8.151 -18.512 1.00 91.56 105 ILE A C 1
ATOM 816 O O . ILE A 1 105 ? -4.721 8.512 -19.677 1.00 91.56 105 ILE A O 1
ATOM 820 N N . PHE A 1 106 ? -3.730 8.801 -17.685 1.00 93.38 106 PHE A N 1
ATOM 821 C CA . PHE A 1 106 ? -3.194 10.135 -17.983 1.00 93.38 106 PHE A CA 1
ATOM 822 C C . PHE A 1 106 ? -1.715 10.158 -18.390 1.00 93.38 106 PHE A C 1
ATOM 824 O O . PHE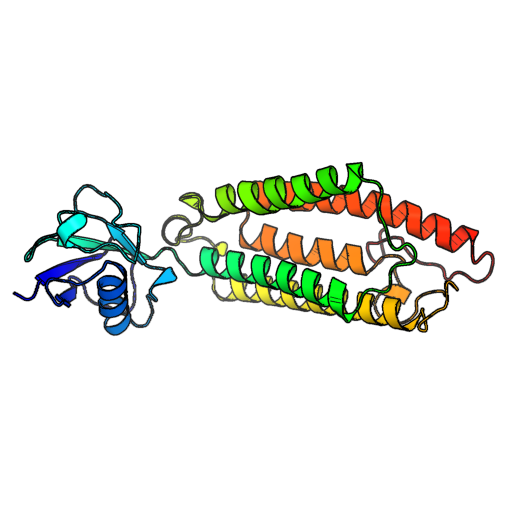 A 1 106 ? -1.274 11.129 -19.006 1.00 93.38 106 PHE A O 1
ATOM 831 N N . VAL A 1 107 ? -0.928 9.127 -18.062 1.00 92.88 107 VAL A N 1
ATOM 832 C CA . VAL A 1 107 ? 0.539 9.132 -18.247 1.00 92.88 107 VAL A CA 1
ATOM 833 C C . VAL A 1 107 ? 1.002 8.074 -19.249 1.00 92.88 107 VAL A C 1
ATOM 835 O O . VAL A 1 107 ? 1.867 8.342 -20.087 1.00 92.88 107 VAL A O 1
ATOM 838 N N . HIS A 1 108 ? 0.479 6.851 -19.183 1.00 89.56 108 HIS A N 1
ATOM 839 C CA . HIS A 1 108 ? 0.978 5.744 -19.996 1.00 89.56 108 HIS A CA 1
ATOM 840 C C . HIS A 1 108 ? 0.602 5.891 -21.473 1.00 89.56 108 HIS A C 1
ATOM 842 O O . HIS A 1 108 ? -0.531 6.179 -21.842 1.00 89.56 108 HIS A O 1
ATOM 848 N N . ARG A 1 109 ? 1.583 5.641 -22.348 1.00 84.06 109 ARG A N 1
ATOM 849 C CA . ARG A 1 109 ? 1.413 5.629 -23.809 1.00 84.06 109 ARG A CA 1
ATOM 850 C C . ARG A 1 109 ? 1.756 4.255 -24.362 1.00 84.06 109 ARG A C 1
ATOM 852 O O . ARG A 1 109 ? 2.923 3.961 -24.641 1.00 84.06 109 ARG A O 1
ATOM 859 N N . PHE A 1 110 ? 0.749 3.401 -24.501 1.00 77.19 110 PHE A N 1
ATOM 860 C CA . PHE A 1 110 ? 0.925 2.006 -24.905 1.00 77.19 110 PHE A CA 1
ATOM 861 C C . PHE A 1 110 ? 1.298 1.860 -26.388 1.00 77.19 110 PHE A C 1
ATOM 863 O O . PHE A 1 110 ? 0.854 2.622 -27.240 1.00 77.19 110 PHE A O 1
ATOM 870 N N . SER A 1 111 ? 2.157 0.880 -26.701 1.00 68.31 111 SER A N 1
ATOM 871 C CA . SER A 1 111 ? 2.565 0.588 -28.092 1.00 68.31 111 SER A CA 1
ATOM 872 C C . SER A 1 111 ? 1.501 -0.200 -28.856 1.00 68.31 111 SER A C 1
ATOM 874 O O . SER A 1 111 ? 1.411 -0.101 -30.076 1.00 68.31 111 SER A O 1
ATOM 876 N N . HIS A 1 112 ? 0.739 -1.015 -28.129 1.00 71.44 112 HIS A N 1
ATOM 877 C CA . HIS A 1 112 ? -0.340 -1.846 -28.639 1.00 71.44 112 HIS A CA 1
ATOM 878 C C . HIS A 1 112 ? -1.617 -1.463 -27.903 1.00 71.44 112 HIS A C 1
ATOM 880 O O . HIS A 1 112 ? -1.581 -1.252 -26.692 1.00 71.44 112 HIS A O 1
ATOM 886 N N . ALA A 1 113 ? -2.724 -1.380 -28.638 1.00 69.88 113 ALA A N 1
ATOM 887 C CA . ALA A 1 113 ? -4.031 -1.062 -28.073 1.00 69.88 113 ALA A CA 1
ATOM 888 C C . ALA A 1 113 ? -4.611 -2.218 -27.237 1.00 69.88 113 ALA A C 1
ATOM 890 O O . ALA A 1 113 ? -5.523 -2.003 -26.448 1.00 69.88 113 ALA A O 1
ATOM 891 N N . THR A 1 114 ? -4.093 -3.440 -27.407 1.00 78.12 114 THR A N 1
ATOM 892 C CA . THR A 1 114 ? -4.599 -4.642 -26.739 1.00 78.12 114 THR A CA 1
ATOM 893 C C . THR A 1 114 ? -3.478 -5.480 -26.133 1.00 78.12 114 THR A C 1
ATOM 895 O O . THR A 1 114 ? -2.313 -5.411 -26.534 1.00 78.12 114 THR A O 1
ATOM 898 N N . MET A 1 115 ? -3.859 -6.298 -25.154 1.00 80.94 115 MET A N 1
ATOM 899 C CA . MET A 1 115 ? -3.036 -7.346 -24.559 1.00 80.94 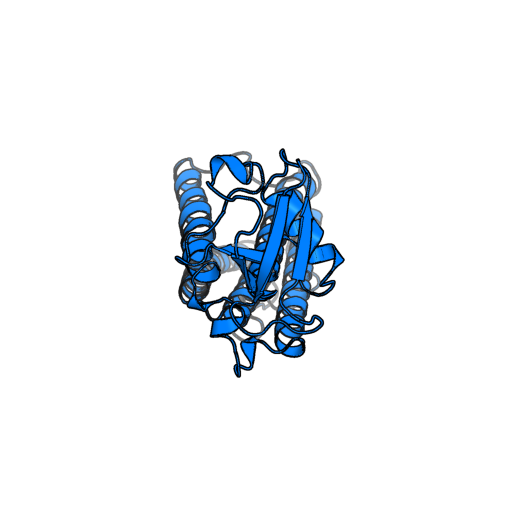115 MET A CA 1
ATOM 900 C C . MET A 1 115 ? -3.681 -8.719 -24.810 1.00 80.94 115 MET A C 1
ATOM 902 O O . MET A 1 115 ? -4.900 -8.792 -24.963 1.00 80.94 115 MET A O 1
ATOM 906 N N . PRO A 1 116 ? -2.904 -9.817 -24.829 1.00 88.75 116 PRO A N 1
ATOM 907 C CA . PRO A 1 116 ? -3.461 -11.166 -24.916 1.00 88.75 116 PRO A CA 1
ATOM 908 C C . PRO A 1 116 ? -4.488 -11.442 -23.807 1.00 88.75 116 PRO A C 1
ATOM 910 O O . PRO A 1 116 ? -4.221 -11.144 -22.643 1.00 88.75 116 PRO A O 1
ATOM 913 N N . LEU A 1 117 ? -5.623 -12.064 -24.152 1.00 89.31 117 LEU A N 1
ATOM 914 C CA . LEU A 1 117 ? -6.758 -12.296 -23.243 1.00 89.31 117 LEU A CA 1
ATOM 915 C C . LEU A 1 117 ? -6.352 -12.992 -21.934 1.00 89.31 117 LEU A C 1
ATOM 917 O O . LEU A 1 117 ? -6.757 -12.574 -20.855 1.00 89.31 117 LEU A O 1
ATOM 921 N N . PHE A 1 118 ? -5.492 -14.011 -21.999 1.00 89.38 118 PHE A N 1
ATOM 922 C CA . PHE A 1 118 ? -5.060 -14.741 -20.802 1.00 89.38 118 PHE A CA 1
ATOM 923 C C . PHE A 1 118 ? -4.282 -13.870 -19.801 1.00 89.38 118 PHE A C 1
ATOM 925 O O . PHE A 1 118 ? -4.322 -14.113 -18.595 1.00 89.38 118 PHE A O 1
ATOM 932 N N . ASN A 1 119 ? -3.616 -12.810 -20.273 1.00 86.31 119 ASN A N 1
ATOM 933 C CA . ASN A 1 119 ? -2.934 -11.883 -19.377 1.00 86.31 119 ASN A CA 1
ATOM 934 C C . ASN A 1 119 ? -3.927 -11.071 -18.533 1.00 86.31 119 ASN A C 1
ATOM 936 O O . ASN A 1 119 ? -3.543 -10.625 -17.457 1.00 86.31 119 ASN A O 1
ATOM 940 N N . ILE A 1 120 ? -5.175 -10.895 -18.989 1.00 86.62 120 ILE A N 1
ATOM 941 C CA . ILE A 1 120 ? -6.228 -10.246 -18.197 1.00 86.62 120 ILE A CA 1
ATOM 942 C C . ILE A 1 120 ? -6.496 -11.105 -16.968 1.00 86.62 120 ILE A C 1
ATOM 944 O O . ILE A 1 120 ? -6.285 -10.641 -15.855 1.00 86.62 120 ILE A O 1
ATOM 948 N N . PHE A 1 121 ? -6.825 -12.385 -17.162 1.00 90.00 121 PHE A N 1
ATOM 949 C CA . PHE A 1 121 ? -7.056 -13.313 -16.053 1.00 90.00 121 PHE A CA 1
ATOM 950 C C . PHE A 1 121 ? -5.845 -13.407 -15.128 1.00 90.00 121 PHE A C 1
ATOM 952 O O . PHE A 1 121 ? -5.986 -13.233 -13.924 1.00 90.00 121 PHE A O 1
ATOM 959 N N . LYS A 1 122 ? -4.637 -13.582 -15.676 1.00 85.06 122 LYS A N 1
ATOM 960 C CA . LYS A 1 122 ? -3.412 -13.645 -14.870 1.00 85.06 122 LYS A CA 1
ATOM 961 C C . LYS A 1 122 ? -3.219 -12.394 -14.000 1.00 85.06 122 LYS A C 1
ATOM 963 O O . LYS A 1 122 ? -2.933 -12.521 -12.810 1.00 85.06 122 LYS A O 1
ATOM 968 N N . ASN A 1 123 ? -3.350 -11.201 -14.583 1.00 85.38 123 ASN A N 1
ATOM 969 C CA . ASN A 1 123 ? -3.144 -9.947 -13.860 1.00 85.38 123 ASN A CA 1
ATOM 970 C C . ASN A 1 123 ? -4.270 -9.704 -12.846 1.00 85.38 123 ASN A C 1
ATOM 972 O O . ASN A 1 123 ? -3.985 -9.392 -11.693 1.00 85.38 123 ASN A O 1
ATOM 976 N N . SER A 1 124 ? -5.531 -9.917 -13.232 1.00 88.56 124 SER A N 1
ATOM 977 C CA . SER A 1 124 ? -6.686 -9.784 -12.338 1.00 88.56 124 SER A CA 1
ATOM 978 C C . SER A 1 124 ? -6.599 -10.743 -11.155 1.00 88.56 124 SER A C 1
ATOM 980 O O . SER A 1 124 ? -6.781 -10.314 -10.023 1.00 88.56 124 SER A O 1
ATOM 982 N N . THR A 1 125 ? -6.241 -12.011 -11.371 1.00 87.69 125 THR A N 1
ATOM 983 C CA . THR A 1 125 ? -6.037 -12.980 -10.285 1.00 87.69 125 THR A CA 1
ATOM 984 C C . THR A 1 125 ? -4.925 -12.535 -9.337 1.00 87.69 125 THR A C 1
ATOM 986 O O . THR A 1 125 ? -5.095 -12.612 -8.122 1.00 87.69 125 THR A O 1
ATOM 989 N N . HIS A 1 126 ? -3.805 -12.032 -9.862 1.00 85.75 126 HIS A N 1
ATOM 990 C CA . HIS A 1 126 ? -2.721 -11.510 -9.031 1.00 85.75 126 HIS A CA 1
ATOM 991 C C . HIS A 1 126 ? -3.192 -10.339 -8.153 1.00 85.75 126 HIS A C 1
ATOM 993 O O . HIS A 1 126 ? -2.988 -10.366 -6.939 1.00 85.75 126 HIS A O 1
ATOM 999 N N . TYR A 1 127 ? -3.881 -9.352 -8.727 1.00 86.25 127 TYR A N 1
ATOM 1000 C CA . TYR A 1 127 ? -4.361 -8.204 -7.958 1.00 86.25 127 TYR A CA 1
ATOM 1001 C C . TYR A 1 127 ? -5.485 -8.572 -6.986 1.00 86.25 127 TYR A C 1
ATOM 1003 O O . TYR A 1 127 ? -5.428 -8.197 -5.822 1.00 86.25 127 TYR A O 1
ATOM 1011 N N . TRP A 1 128 ? -6.484 -9.343 -7.406 1.00 87.88 128 TRP A N 1
ATOM 1012 C CA . TRP A 1 128 ? -7.636 -9.648 -6.556 1.00 87.88 128 TRP A CA 1
ATOM 1013 C C . TRP A 1 128 ? -7.286 -10.621 -5.436 1.00 87.88 128 TRP A C 1
ATOM 1015 O O . TRP A 1 128 ? -7.659 -10.393 -4.288 1.00 87.88 128 TRP A O 1
ATOM 1025 N N . ILE A 1 129 ? -6.548 -11.689 -5.747 1.00 90.19 129 ILE A N 1
ATOM 1026 C CA . ILE A 1 129 ? -6.254 -12.734 -4.766 1.00 90.19 129 ILE A CA 1
ATOM 1027 C C . ILE A 1 129 ? -5.026 -12.366 -3.941 1.00 90.19 129 ILE A C 1
ATOM 1029 O O . ILE A 1 129 ? -5.115 -12.327 -2.717 1.00 90.19 129 ILE A O 1
ATOM 1033 N N . LEU A 1 130 ? -3.883 -12.090 -4.581 1.00 85.25 130 LEU A N 1
ATOM 1034 C CA . LEU A 1 130 ? -2.636 -11.873 -3.843 1.00 85.25 130 LEU A CA 1
ATOM 1035 C C . LEU A 1 130 ? -2.556 -10.474 -3.229 1.00 85.25 130 LEU A C 1
ATOM 1037 O O . LEU A 1 130 ? -2.084 -10.360 -2.104 1.00 85.25 130 LEU A O 1
ATOM 1041 N N . SER A 1 131 ? -3.016 -9.423 -3.917 1.00 86.12 131 SER A N 1
ATOM 1042 C CA . SER A 1 131 ? -3.026 -8.080 -3.316 1.00 86.12 131 SER A CA 1
ATOM 1043 C C . SER A 1 131 ? -4.285 -7.795 -2.505 1.00 86.12 131 SER A C 1
ATOM 1045 O O . SER A 1 131 ? -4.184 -7.190 -1.447 1.00 86.12 131 SER A O 1
ATOM 1047 N N . GLY A 1 132 ? -5.466 -8.170 -2.995 1.00 87.56 132 GLY A N 1
ATOM 1048 C CA . GLY A 1 132 ? -6.735 -7.870 -2.335 1.00 87.56 132 GLY A CA 1
ATOM 1049 C C . GLY A 1 132 ? -6.971 -8.784 -1.139 1.00 87.56 132 GLY A C 1
ATOM 1050 O O . GLY A 1 132 ? -6.791 -8.386 0.008 1.00 87.56 132 GLY A O 1
ATOM 1051 N N . VAL A 1 133 ? -7.353 -10.032 -1.412 1.00 89.56 133 VAL A N 1
ATOM 1052 C CA . VAL A 1 133 ? -7.777 -10.989 -0.380 1.00 89.56 133 VAL A CA 1
ATOM 1053 C C . VAL A 1 133 ? -6.639 -11.338 0.578 1.00 89.56 133 VAL A C 1
ATOM 1055 O O . VAL A 1 133 ? -6.809 -11.241 1.790 1.00 89.56 133 VAL A O 1
ATOM 1058 N N . LEU A 1 134 ? -5.473 -11.732 0.065 1.00 90.56 134 LEU A N 1
ATOM 1059 C CA . LEU A 1 134 ? -4.379 -12.238 0.893 1.00 90.56 134 LEU A CA 1
ATOM 1060 C C . LEU A 1 134 ? -3.824 -11.156 1.835 1.00 90.56 134 LEU A C 1
ATOM 1062 O O . LEU A 1 134 ? -3.682 -11.413 3.033 1.00 90.56 134 LEU A O 1
ATOM 1066 N N . ILE A 1 135 ? -3.551 -9.942 1.336 1.00 90.06 135 ILE A N 1
ATOM 1067 C CA . ILE A 1 135 ? -3.087 -8.838 2.195 1.00 90.06 135 ILE A CA 1
ATOM 1068 C C . ILE A 1 135 ? -4.183 -8.438 3.181 1.00 90.06 135 ILE A C 1
ATOM 1070 O O . ILE A 1 135 ? -3.866 -8.250 4.352 1.00 90.06 135 ILE A O 1
ATOM 1074 N N . ALA A 1 136 ? -5.453 -8.369 2.765 1.00 88.62 136 ALA A N 1
ATOM 1075 C CA . ALA A 1 136 ? -6.555 -8.062 3.676 1.00 88.62 136 ALA A CA 1
ATOM 1076 C C . ALA A 1 136 ? -6.632 -9.073 4.831 1.00 88.62 136 ALA A C 1
ATOM 1078 O O . ALA A 1 136 ? -6.658 -8.671 5.992 1.00 88.62 136 ALA A O 1
ATOM 1079 N N . VAL A 1 137 ? -6.578 -10.376 4.542 1.00 87.00 137 VAL A N 1
ATOM 1080 C CA . VAL A 1 137 ? -6.563 -11.425 5.576 1.00 87.00 137 VAL A CA 1
ATOM 1081 C C . VAL A 1 137 ? -5.376 -11.252 6.525 1.00 87.00 137 VAL A C 1
ATOM 1083 O O . VAL A 1 137 ? -5.527 -11.419 7.733 1.00 87.00 137 VAL A O 1
ATOM 1086 N N . GLY A 1 138 ? -4.204 -10.882 6.004 1.00 86.50 138 GLY A N 1
ATOM 1087 C CA . GLY A 1 138 ? -3.024 -10.626 6.825 1.00 86.50 138 GLY A CA 1
ATOM 1088 C C . GLY A 1 138 ? -3.144 -9.376 7.703 1.00 86.50 138 GLY A C 1
ATOM 1089 O O . GLY A 1 138 ? -2.807 -9.430 8.878 1.00 86.50 138 GLY A O 1
ATOM 1090 N N . VAL A 1 139 ? -3.609 -8.257 7.144 1.00 84.94 139 VAL A N 1
ATOM 1091 C CA . VAL A 1 139 ? -3.611 -6.931 7.789 1.00 84.94 139 VAL A CA 1
ATOM 1092 C C . VAL A 1 139 ? -4.794 -6.743 8.740 1.00 84.94 139 VAL A C 1
ATOM 1094 O O . VAL A 1 139 ? -4.633 -6.120 9.784 1.00 84.94 139 VAL A O 1
ATOM 1097 N N . TYR A 1 140 ? -5.967 -7.298 8.425 1.00 84.38 140 TYR A N 1
ATOM 1098 C CA . TYR A 1 140 ? -7.144 -7.258 9.305 1.00 84.38 140 TYR A CA 1
ATOM 1099 C C . TYR A 1 140 ? -7.158 -8.382 10.346 1.00 84.38 140 TYR A C 1
ATOM 1101 O O . TYR A 1 140 ? -8.111 -8.514 11.118 1.00 84.38 140 TYR A O 1
ATOM 1109 N N . SER A 1 141 ? -6.107 -9.200 10.381 1.00 83.44 141 SER A N 1
ATOM 1110 C CA . SER A 1 141 ? -5.952 -10.247 11.378 1.00 83.44 141 SER A CA 1
ATOM 1111 C C . SER A 1 141 ? -5.840 -9.659 12.793 1.00 83.44 141 SER A C 1
ATOM 1113 O O . SER A 1 141 ? -5.227 -8.603 12.977 1.00 83.44 141 SER A O 1
ATOM 1115 N N . PRO A 1 142 ? -6.338 -10.354 13.836 1.00 78.38 142 PRO A N 1
ATOM 1116 C CA . PRO A 1 142 ? -6.156 -9.938 15.228 1.00 78.38 142 PRO A CA 1
ATOM 1117 C C . PRO A 1 142 ? -4.693 -9.693 15.637 1.00 78.38 142 PRO A C 1
ATOM 1119 O O . PRO A 1 142 ? -4.452 -8.956 16.591 1.00 78.38 142 PRO A O 1
ATOM 1122 N N . PHE A 1 143 ? -3.724 -10.267 14.912 1.00 78.31 143 PHE A N 1
ATOM 1123 C CA . PHE A 1 143 ? -2.283 -10.101 15.151 1.00 78.31 143 PHE A CA 1
ATOM 1124 C C . PHE A 1 143 ? -1.717 -8.729 14.745 1.00 78.31 143 PHE A C 1
ATOM 1126 O O . PHE A 1 143 ? -0.574 -8.419 15.084 1.00 78.31 143 PHE A O 1
ATOM 1133 N N . HIS A 1 144 ? -2.505 -7.905 14.049 1.00 80.38 144 HIS A N 1
ATOM 1134 C CA . HIS A 1 144 ? -2.107 -6.577 13.566 1.00 80.38 144 HIS A CA 1
ATOM 1135 C C . HIS A 1 144 ? -2.796 -5.417 14.287 1.00 80.38 144 HIS A C 1
ATOM 1137 O O . HIS A 1 144 ? -2.480 -4.263 14.008 1.00 80.38 144 HIS A O 1
ATOM 1143 N N . GLY A 1 145 ? -3.710 -5.703 15.219 1.00 78.94 145 GLY A N 1
ATOM 1144 C CA . GLY A 1 145 ? -4.389 -4.671 16.004 1.00 78.94 145 GLY A CA 1
ATOM 1145 C C . GLY A 1 145 ? -3.506 -4.048 17.092 1.00 78.94 145 GLY A C 1
ATOM 1146 O O . GLY A 1 145 ? -2.537 -4.655 17.548 1.00 78.94 145 GLY A O 1
ATOM 1147 N N . GLU A 1 146 ? -3.897 -2.864 17.570 1.00 80.44 146 GLU A N 1
ATOM 1148 C CA . GLU A 1 146 ? -3.195 -2.071 18.601 1.00 80.44 146 GLU A CA 1
ATOM 1149 C C . GLU A 1 146 ? -2.723 -2.891 19.813 1.00 80.44 146 GLU A C 1
ATOM 1151 O O . GLU A 1 146 ? -1.595 -2.732 20.280 1.00 80.44 146 GLU A O 1
ATOM 1156 N N . GLU A 1 147 ? -3.582 -3.780 20.318 1.00 80.00 147 GLU A N 1
ATOM 1157 C CA . GLU A 1 147 ? -3.289 -4.632 21.475 1.00 80.00 147 GLU A CA 1
ATOM 1158 C C . GLU A 1 147 ? -2.187 -5.661 21.179 1.00 80.00 147 GLU A C 1
ATOM 1160 O O . GLU A 1 147 ? -1.303 -5.868 22.006 1.00 80.00 147 GLU A O 1
ATOM 1165 N N . ALA A 1 148 ? -2.185 -6.254 19.981 1.00 82.31 148 ALA A N 1
ATOM 1166 C CA . ALA A 1 148 ? -1.186 -7.243 19.572 1.00 82.31 148 ALA A CA 1
ATOM 1167 C C . ALA A 1 148 ? 0.206 -6.626 19.350 1.00 82.31 148 ALA A C 1
ATOM 1169 O O . ALA A 1 148 ? 1.214 -7.332 19.363 1.00 82.31 148 ALA A O 1
ATOM 1170 N N . LEU A 1 149 ? 0.275 -5.306 19.152 1.00 84.38 149 LEU A N 1
ATOM 1171 C CA . LEU A 1 149 ? 1.518 -4.568 18.926 1.00 84.38 149 LEU A CA 1
ATOM 1172 C C . LEU A 1 149 ? 2.057 -3.878 20.188 1.00 84.38 149 LEU A C 1
ATOM 1174 O O . LEU A 1 149 ? 3.056 -3.156 20.117 1.00 84.38 149 LEU A O 1
ATOM 1178 N N . LEU A 1 150 ? 1.430 -4.082 21.350 1.00 83.88 150 LEU A N 1
ATOM 1179 C CA . LEU A 1 150 ? 1.899 -3.506 22.610 1.00 83.88 150 LEU A CA 1
ATOM 1180 C C . LEU A 1 150 ? 3.327 -3.963 22.931 1.00 83.88 150 LEU A C 1
ATOM 1182 O O . LEU A 1 150 ? 3.652 -5.143 22.875 1.00 83.88 150 LEU A O 1
ATOM 1186 N N . GLY A 1 151 ? 4.192 -2.999 23.256 1.00 83.88 151 GLY A N 1
ATOM 1187 C CA . GLY A 1 151 ? 5.603 -3.251 23.568 1.00 83.88 151 GLY A CA 1
ATOM 1188 C C . GLY A 1 151 ? 6.500 -3.532 22.356 1.00 83.88 151 GLY A C 1
ATOM 1189 O O . GLY A 1 151 ? 7.711 -3.639 22.524 1.00 83.88 151 GLY A O 1
ATOM 1190 N N . LEU A 1 152 ? 5.955 -3.607 21.135 1.00 88.19 152 LEU A N 1
ATOM 1191 C CA . LEU A 1 152 ? 6.742 -3.833 19.922 1.00 88.19 152 LEU A CA 1
ATOM 1192 C C . LEU A 1 152 ? 7.156 -2.516 19.254 1.00 88.19 152 LEU A C 1
ATOM 1194 O O . LEU A 1 152 ? 6.383 -1.563 19.172 1.00 88.19 152 LEU A O 1
ATOM 1198 N N . TRP A 1 153 ? 8.351 -2.498 18.659 1.00 85.88 153 TRP A N 1
ATOM 1199 C CA . TRP A 1 153 ? 8.867 -1.376 17.858 1.00 85.88 153 TRP A CA 1
ATOM 1200 C C . TRP A 1 153 ? 7.955 -1.013 16.677 1.00 85.88 153 TRP A C 1
ATOM 1202 O O . TRP A 1 153 ? 7.871 0.155 16.309 1.00 85.88 153 TRP A O 1
ATOM 1212 N N . ARG A 1 154 ? 7.196 -1.985 16.150 1.00 85.94 154 ARG A N 1
ATOM 1213 C CA . ARG A 1 154 ? 6.194 -1.788 15.087 1.00 85.94 154 ARG A CA 1
ATOM 1214 C C . ARG A 1 154 ? 5.090 -0.790 15.447 1.00 85.94 154 ARG A C 1
ATOM 1216 O O . ARG A 1 154 ? 4.485 -0.202 14.559 1.00 85.94 154 ARG A O 1
ATOM 1223 N N . LYS A 1 155 ? 4.830 -0.582 16.740 1.00 85.56 155 LYS A N 1
ATOM 1224 C CA . LYS A 1 155 ? 3.868 0.414 17.224 1.00 85.56 155 LYS A CA 1
ATOM 1225 C C . LYS A 1 155 ? 4.429 1.840 17.213 1.00 85.56 155 LYS A C 1
ATOM 1227 O O . LYS A 1 155 ? 3.659 2.796 17.266 1.00 85.56 155 LYS A O 1
ATOM 1232 N N . SER A 1 156 ? 5.753 1.998 17.185 1.00 89.75 156 SER A N 1
ATOM 1233 C CA . SER A 1 156 ? 6.399 3.305 17.298 1.00 89.75 156 SER A CA 1
ATOM 1234 C C . SER A 1 156 ? 5.922 4.255 16.189 1.00 89.75 156 SER A C 1
ATOM 1236 O O . SER A 1 156 ? 6.049 3.913 15.010 1.00 89.75 156 SER A O 1
ATOM 1238 N N . PRO A 1 157 ? 5.433 5.466 16.525 1.00 89.50 157 PRO A N 1
ATOM 1239 C CA . PRO A 1 157 ? 5.060 6.465 15.525 1.00 89.50 157 PRO A CA 1
ATOM 1240 C C . PRO A 1 157 ? 6.212 6.805 14.577 1.00 89.50 157 PRO A C 1
ATOM 1242 O O . PRO A 1 157 ? 5.995 6.966 13.381 1.00 89.50 157 PRO A O 1
ATOM 1245 N N . THR A 1 158 ? 7.446 6.847 15.092 1.00 93.56 158 THR A N 1
ATOM 1246 C CA . THR A 1 158 ? 8.649 7.086 14.288 1.00 93.56 158 THR A CA 1
ATOM 1247 C C . THR A 1 158 ? 8.859 5.973 13.270 1.00 93.56 158 THR A C 1
ATOM 1249 O O . THR A 1 158 ? 9.112 6.258 12.106 1.00 93.56 158 THR A O 1
ATOM 1252 N N . PHE A 1 159 ? 8.695 4.712 13.680 1.00 94.19 159 PHE A N 1
ATOM 1253 C CA . PHE A 1 159 ? 8.831 3.571 12.777 1.00 94.19 159 PHE A CA 1
ATOM 1254 C C . PHE A 1 159 ? 7.784 3.600 11.652 1.00 94.19 159 PHE A C 1
ATOM 1256 O O . PHE A 1 159 ? 8.130 3.439 10.478 1.00 94.19 159 PHE A O 1
ATOM 1263 N N . LEU A 1 160 ? 6.518 3.857 11.999 1.00 93.44 160 LEU A N 1
ATOM 1264 C CA . LEU A 1 160 ? 5.438 3.985 11.017 1.00 93.44 160 LEU A CA 1
ATOM 1265 C C . LEU A 1 160 ? 5.709 5.143 10.047 1.00 93.44 160 LEU A C 1
ATOM 1267 O O . LEU A 1 160 ? 5.611 4.961 8.835 1.00 93.44 160 LEU A O 1
ATOM 1271 N N . ALA A 1 161 ? 6.130 6.303 10.561 1.00 95.50 161 ALA A N 1
ATOM 1272 C CA . ALA A 1 161 ? 6.486 7.458 9.741 1.00 95.50 161 ALA A CA 1
ATOM 1273 C C . ALA A 1 161 ? 7.655 7.155 8.790 1.00 95.50 161 ALA A C 1
ATOM 1275 O O . ALA A 1 161 ? 7.595 7.522 7.619 1.00 95.50 161 ALA A O 1
ATOM 1276 N N . THR A 1 162 ? 8.689 6.438 9.243 1.00 96.69 162 THR A N 1
ATOM 1277 C CA . THR A 1 162 ? 9.798 6.009 8.378 1.00 96.69 162 THR A CA 1
ATOM 1278 C C . THR A 1 162 ? 9.308 5.125 7.233 1.00 96.69 162 THR A C 1
ATOM 1280 O O . THR A 1 162 ? 9.684 5.363 6.086 1.00 96.69 162 THR A O 1
ATOM 1283 N N . CYS A 1 163 ? 8.435 4.149 7.507 1.00 97.06 163 CYS A N 1
ATOM 1284 C CA . CYS A 1 163 ? 7.870 3.295 6.460 1.00 97.06 163 CYS A CA 1
ATOM 1285 C C . CYS A 1 163 ? 7.066 4.109 5.436 1.00 97.06 163 CYS A C 1
ATOM 1287 O O . CYS A 1 163 ? 7.230 3.911 4.233 1.00 97.06 163 CYS A O 1
ATOM 1289 N N . VAL A 1 164 ? 6.255 5.065 5.901 1.00 97.81 164 VAL A N 1
ATOM 1290 C CA . VAL A 1 164 ? 5.488 5.971 5.030 1.00 97.81 164 VAL A CA 1
ATOM 1291 C C . VAL A 1 164 ? 6.413 6.827 4.170 1.00 97.81 164 VAL A C 1
ATOM 1293 O O . VAL A 1 164 ? 6.193 6.930 2.969 1.00 97.81 164 VAL A O 1
ATOM 1296 N N . ILE A 1 165 ? 7.471 7.407 4.740 1.00 98.44 165 ILE A N 1
ATOM 1297 C CA . ILE A 1 165 ? 8.427 8.234 3.988 1.00 98.44 165 ILE A CA 1
ATOM 1298 C C . ILE A 1 165 ? 9.101 7.412 2.885 1.00 98.44 165 ILE A C 1
ATOM 1300 O O . ILE A 1 165 ? 9.153 7.856 1.739 1.00 98.44 165 ILE A O 1
ATOM 1304 N N . VAL A 1 166 ? 9.575 6.202 3.199 1.00 98.50 166 VAL A N 1
ATOM 1305 C CA . VAL A 1 166 ? 10.176 5.303 2.198 1.00 98.50 166 VAL A CA 1
ATOM 1306 C C . VAL A 1 166 ? 9.170 4.971 1.097 1.00 98.50 166 VAL A C 1
ATOM 1308 O O . VAL A 1 166 ? 9.514 5.035 -0.083 1.00 98.50 166 VAL A O 1
ATOM 1311 N N . TRP A 1 167 ? 7.924 4.673 1.469 1.00 98.62 167 TRP A N 1
ATOM 1312 C CA . TRP A 1 167 ? 6.851 4.399 0.519 1.00 98.62 167 TRP A CA 1
ATOM 1313 C C . TRP A 1 167 ? 6.568 5.601 -0.398 1.00 98.62 167 TRP A C 1
ATOM 1315 O O . TRP A 1 167 ? 6.514 5.438 -1.613 1.00 98.62 167 TRP A O 1
ATOM 1325 N N . VAL A 1 168 ? 6.476 6.819 0.148 1.00 98.62 168 VAL A N 1
ATOM 1326 C CA . VAL A 1 168 ? 6.226 8.049 -0.627 1.00 98.62 168 VAL A CA 1
ATOM 1327 C C . VAL A 1 168 ? 7.362 8.322 -1.611 1.00 98.62 168 VAL A C 1
ATOM 1329 O O . VAL A 1 168 ? 7.111 8.624 -2.778 1.00 98.62 168 VAL A O 1
ATOM 1332 N N . LEU A 1 169 ? 8.616 8.185 -1.169 1.00 98.56 169 LEU A N 1
ATOM 1333 C CA . LEU A 1 169 ? 9.782 8.345 -2.041 1.00 98.56 169 LEU A CA 1
ATOM 1334 C C . LEU A 1 169 ? 9.784 7.308 -3.170 1.00 98.56 169 LEU A C 1
ATOM 1336 O O . LEU A 1 169 ? 10.131 7.634 -4.308 1.00 98.56 169 LEU A O 1
ATOM 1340 N N . ALA A 1 170 ? 9.369 6.075 -2.871 1.00 98.62 170 ALA A N 1
ATOM 1341 C CA . ALA A 1 170 ? 9.242 5.021 -3.862 1.00 98.62 170 ALA A CA 1
ATOM 1342 C C . ALA A 1 170 ? 8.146 5.335 -4.893 1.00 98.62 170 ALA A C 1
ATOM 1344 O O . ALA A 1 170 ? 8.417 5.316 -6.094 1.00 98.62 170 ALA A O 1
ATOM 1345 N N . GLU A 1 171 ? 6.944 5.715 -4.461 1.00 98.56 171 GLU A N 1
ATOM 1346 C CA . GLU A 1 171 ? 5.855 6.080 -5.375 1.00 98.56 171 GLU A CA 1
ATOM 1347 C C . GLU A 1 171 ? 6.191 7.291 -6.247 1.00 98.56 171 GLU A C 1
ATOM 1349 O O . GLU A 1 171 ? 5.905 7.294 -7.449 1.00 98.56 171 GLU A O 1
ATOM 1354 N N . PHE A 1 172 ? 6.860 8.296 -5.677 1.00 98.31 172 PHE A N 1
ATOM 1355 C CA . PHE A 1 172 ? 7.320 9.456 -6.433 1.00 98.31 172 PHE A CA 1
ATOM 1356 C C . PHE A 1 172 ? 8.375 9.071 -7.476 1.00 98.31 172 PHE A C 1
ATOM 1358 O O . PHE A 1 172 ? 8.274 9.471 -8.636 1.00 98.31 172 PHE A O 1
ATOM 1365 N N . GLY A 1 173 ? 9.356 8.242 -7.106 1.00 98.31 173 GLY A N 1
ATOM 1366 C CA . GLY A 1 173 ? 10.356 7.729 -8.045 1.00 98.31 173 GLY A CA 1
ATOM 1367 C C . GLY A 1 173 ? 9.741 6.883 -9.167 1.00 98.31 173 GLY A C 1
ATOM 1368 O O . GLY A 1 173 ? 10.145 6.977 -10.334 1.00 98.31 173 GLY A O 1
ATOM 1369 N N . ASN A 1 174 ? 8.712 6.096 -8.844 1.00 98.44 174 ASN A N 1
ATOM 1370 C CA . ASN A 1 174 ? 7.937 5.330 -9.814 1.00 98.44 174 ASN A CA 1
ATOM 1371 C C . ASN A 1 174 ? 7.200 6.261 -10.798 1.00 98.44 174 ASN A C 1
ATOM 1373 O O . ASN A 1 174 ? 7.347 6.102 -12.012 1.00 98.44 174 ASN A O 1
ATOM 1377 N N . LEU A 1 175 ? 6.510 7.291 -10.294 1.00 98.00 175 LEU A N 1
ATOM 1378 C CA . LEU A 1 175 ? 5.827 8.301 -11.113 1.00 98.00 175 LEU A CA 1
ATOM 1379 C C . LEU A 1 175 ? 6.794 9.078 -12.009 1.00 98.00 175 LEU A C 1
ATOM 1381 O O . LEU A 1 175 ? 6.569 9.201 -13.215 1.00 98.00 175 LEU A O 1
ATOM 1385 N N . GLN A 1 176 ? 7.909 9.553 -11.451 1.00 97.56 176 GLN A N 1
ATOM 1386 C CA . GLN A 1 176 ? 8.959 10.229 -12.211 1.00 97.56 176 GLN A CA 1
ATOM 1387 C C . GLN A 1 176 ? 9.434 9.351 -13.375 1.00 97.56 176 GLN A C 1
ATOM 1389 O O . GLN A 1 176 ? 9.591 9.825 -14.503 1.00 97.56 176 GLN A O 1
ATOM 1394 N N . THR A 1 177 ? 9.612 8.053 -13.120 1.00 97.19 177 THR A N 1
ATOM 1395 C CA . THR A 1 177 ? 9.999 7.084 -14.146 1.00 97.19 177 THR A CA 1
ATOM 1396 C C . THR A 1 177 ? 8.956 6.984 -15.261 1.00 97.19 177 THR A C 1
ATOM 1398 O O . THR A 1 177 ? 9.318 6.998 -16.441 1.00 97.19 177 THR A O 1
ATOM 1401 N N . HIS A 1 178 ? 7.668 6.895 -14.925 1.00 96.38 178 HIS A N 1
ATOM 1402 C CA . HIS A 1 178 ? 6.601 6.842 -15.926 1.00 96.38 178 HIS A CA 1
ATOM 1403 C C . HIS A 1 178 ? 6.498 8.130 -16.743 1.00 96.38 178 HIS A C 1
ATOM 1405 O O . HIS A 1 178 ? 6.323 8.053 -17.959 1.00 96.38 178 HIS A O 1
ATOM 1411 N N . ILE A 1 179 ? 6.696 9.297 -16.125 1.00 95.25 179 ILE A N 1
ATOM 1412 C CA . ILE A 1 179 ? 6.721 10.581 -16.836 1.00 95.25 179 ILE A CA 1
ATOM 1413 C C . ILE A 1 179 ? 7.884 10.636 -17.832 1.00 95.25 179 ILE A C 1
ATOM 1415 O O . ILE A 1 179 ? 7.697 11.069 -18.971 1.00 95.25 179 ILE A O 1
ATOM 1419 N N . ILE A 1 180 ? 9.075 10.166 -17.445 1.00 94.69 180 ILE A N 1
ATOM 1420 C CA . ILE A 1 180 ? 10.217 10.062 -18.366 1.00 94.69 180 ILE A CA 1
ATOM 1421 C C . ILE A 1 180 ? 9.855 9.150 -19.543 1.00 94.69 180 ILE A C 1
ATOM 1423 O O . ILE A 1 180 ? 10.037 9.539 -20.694 1.00 94.69 180 ILE A O 1
ATOM 1427 N N . LEU A 1 181 ? 9.292 7.966 -19.278 1.00 92.75 181 LEU A N 1
ATOM 1428 C CA . LEU A 1 181 ? 8.896 7.024 -20.330 1.00 92.75 181 LEU A CA 1
ATOM 1429 C C . LEU A 1 181 ? 7.829 7.595 -21.272 1.00 92.75 181 LEU A C 1
ATOM 1431 O O . LEU A 1 181 ? 7.914 7.384 -22.479 1.00 92.75 181 LEU A O 1
ATOM 1435 N N . MET A 1 182 ? 6.859 8.338 -20.741 1.00 90.81 182 MET A N 1
ATOM 1436 C CA . MET A 1 182 ? 5.840 9.033 -21.529 1.00 90.81 182 MET A CA 1
ATOM 1437 C C . MET A 1 182 ? 6.474 10.046 -22.489 1.00 90.81 182 MET A C 1
ATOM 1439 O O . MET A 1 182 ? 6.131 10.072 -23.671 1.00 90.81 182 MET A O 1
ATOM 1443 N N . ARG A 1 183 ? 7.414 10.869 -22.003 1.00 89.94 183 ARG A N 1
ATOM 1444 C CA . ARG A 1 183 ? 8.066 11.924 -22.801 1.00 89.94 183 ARG A CA 1
ATOM 1445 C C . ARG A 1 183 ? 8.898 11.377 -23.960 1.00 89.94 183 ARG A C 1
ATOM 1447 O O . ARG A 1 183 ? 9.059 12.065 -24.961 1.00 89.94 183 ARG A O 1
ATOM 1454 N N . LEU A 1 184 ? 9.379 10.137 -23.864 1.00 87.38 184 LEU A N 1
ATOM 1455 C CA . LEU A 1 184 ? 10.124 9.484 -24.947 1.00 87.38 184 LEU A CA 1
ATOM 1456 C C . LEU A 1 184 ? 9.260 9.145 -26.163 1.00 87.38 184 LEU A C 1
ATOM 1458 O O . LEU A 1 184 ? 9.818 8.819 -27.212 1.00 87.38 184 LEU A O 1
ATOM 1462 N N . ARG A 1 185 ? 7.928 9.197 -26.027 1.00 78.50 185 ARG A N 1
ATOM 1463 C CA . ARG A 1 185 ? 6.980 8.855 -27.086 1.00 78.50 185 ARG A CA 1
ATOM 1464 C C . ARG A 1 185 ? 6.038 10.027 -27.386 1.00 78.50 185 ARG A C 1
ATOM 1466 O O . ARG A 1 185 ? 4.959 10.123 -26.784 1.00 78.50 185 ARG A O 1
ATOM 1473 N N . PRO A 1 186 ? 6.396 10.900 -28.346 1.00 70.31 186 PRO A N 1
ATOM 1474 C CA . PRO A 1 186 ? 5.470 11.884 -28.899 1.00 70.31 186 PRO A CA 1
ATOM 1475 C C . PRO A 1 186 ? 4.173 11.215 -29.395 1.00 70.31 186 PRO A C 1
ATOM 1477 O O . PRO A 1 186 ? 4.229 10.060 -29.844 1.00 70.31 186 PRO A O 1
ATOM 1480 N N . PRO A 1 187 ? 3.007 11.892 -29.310 1.00 68.75 187 PRO A N 1
ATOM 1481 C CA . PRO A 1 187 ? 1.736 11.312 -29.745 1.00 68.75 187 PRO A CA 1
ATOM 1482 C C . PRO A 1 187 ? 1.827 10.845 -31.205 1.00 68.75 187 PRO A C 1
ATOM 1484 O O . PRO A 1 187 ? 2.415 11.532 -32.033 1.00 68.75 187 PRO A O 1
ATOM 1487 N N . GLY A 1 188 ? 1.284 9.666 -31.519 1.00 68.44 188 GLY A N 1
ATOM 1488 C CA . GLY A 1 188 ? 1.267 9.128 -32.888 1.00 68.44 188 GLY A CA 1
ATOM 1489 C C . GLY A 1 188 ? 2.552 8.427 -33.351 1.00 68.44 188 GLY A C 1
ATOM 1490 O O . GLY A 1 188 ? 2.563 7.850 -34.434 1.00 68.44 188 GLY A O 1
ATOM 1491 N N . THR A 1 189 ? 3.617 8.400 -32.540 1.00 71.94 189 THR A N 1
ATOM 1492 C CA . THR A 1 189 ? 4.880 7.732 -32.905 1.00 71.94 189 THR A CA 1
ATOM 1493 C C . THR A 1 189 ? 5.049 6.373 -32.221 1.00 71.94 189 THR A C 1
ATOM 1495 O O . THR A 1 189 ? 4.647 6.168 -31.074 1.00 71.94 189 THR A O 1
ATOM 1498 N N . ARG A 1 190 ? 5.692 5.427 -32.920 1.00 69.31 190 ARG A N 1
ATOM 1499 C CA . ARG A 1 190 ? 6.113 4.126 -32.359 1.00 69.31 190 ARG A CA 1
ATOM 1500 C C . ARG A 1 190 ? 7.608 4.049 -32.042 1.00 69.31 190 ARG A C 1
ATOM 1502 O O . ARG A 1 190 ? 8.056 3.027 -31.527 1.00 69.31 190 ARG A O 1
ATOM 1509 N N . VAL A 1 191 ? 8.358 5.116 -32.320 1.00 74.38 191 VAL A N 1
ATOM 1510 C CA . VAL A 1 191 ? 9.811 5.177 -32.123 1.00 74.38 191 VAL A CA 1
ATOM 1511 C C . VAL A 1 191 ? 10.140 4.935 -30.650 1.00 74.38 191 VAL A C 1
ATOM 1513 O O . VAL A 1 191 ? 9.523 5.517 -29.754 1.00 74.38 191 VAL A O 1
ATOM 1516 N N . ARG A 1 192 ? 11.087 4.031 -30.392 1.00 77.56 192 ARG A N 1
ATOM 1517 C CA . ARG A 1 192 ? 11.648 3.809 -29.058 1.00 77.56 192 ARG A CA 1
ATOM 1518 C C . ARG A 1 192 ? 12.936 4.608 -28.948 1.00 77.56 192 ARG A C 1
ATOM 1520 O O . ARG A 1 192 ? 13.762 4.581 -29.848 1.00 77.56 192 ARG A O 1
ATOM 1527 N N . ASN A 1 193 ? 13.100 5.283 -27.819 1.00 87.69 193 ASN A N 1
ATOM 1528 C CA . ASN A 1 193 ? 14.309 6.018 -27.469 1.00 87.69 193 ASN A CA 1
ATOM 1529 C C . ASN A 1 193 ? 14.897 5.454 -26.173 1.00 87.69 193 ASN A C 1
ATOM 1531 O O . ASN A 1 193 ? 14.187 4.834 -25.371 1.00 87.69 193 ASN A O 1
ATOM 1535 N N . ILE A 1 194 ? 16.190 5.688 -25.950 1.00 92.94 194 ILE A N 1
ATOM 1536 C CA . ILE A 1 194 ? 16.864 5.286 -24.713 1.00 92.94 194 ILE A CA 1
ATOM 1537 C C . ILE A 1 194 ? 16.415 6.227 -23.582 1.00 92.94 194 ILE A C 1
ATOM 1539 O O . ILE A 1 194 ? 16.644 7.432 -23.676 1.00 92.94 194 ILE A O 1
ATOM 1543 N N . PRO A 1 195 ? 15.797 5.719 -22.499 1.00 94.12 195 PRO A N 1
ATOM 1544 C CA . PRO A 1 195 ? 15.380 6.558 -21.381 1.00 94.12 195 PRO A CA 1
ATOM 1545 C C . PRO A 1 195 ? 16.589 7.144 -20.643 1.00 94.12 195 PRO A C 1
ATOM 1547 O O . PRO A 1 195 ? 17.562 6.434 -20.373 1.00 94.12 195 PRO A O 1
ATOM 1550 N N . ARG A 1 196 ? 16.523 8.430 -20.295 1.00 94.56 196 ARG A N 1
ATOM 1551 C CA . ARG A 1 196 ? 17.567 9.184 -19.581 1.00 94.56 196 ARG A CA 1
ATOM 1552 C C . ARG A 1 196 ? 16.949 9.982 -18.431 1.00 94.56 196 ARG A C 1
ATOM 1554 O O . ARG A 1 196 ? 15.762 10.300 -18.474 1.00 94.56 196 ARG A O 1
ATOM 1561 N N . GLY A 1 197 ? 17.764 10.304 -17.432 1.00 94.31 197 GLY A N 1
ATOM 1562 C CA . GLY A 1 197 ? 17.378 11.053 -16.238 1.00 94.31 197 GLY A CA 1
ATOM 1563 C C . GLY A 1 197 ? 16.980 10.178 -15.045 1.00 94.31 197 GLY A C 1
ATOM 1564 O O . GLY A 1 197 ? 16.423 9.088 -15.187 1.00 94.31 197 GLY A O 1
ATOM 1565 N N . GLY A 1 198 ? 17.265 10.679 -13.842 1.00 95.44 198 GLY A N 1
ATOM 1566 C CA . GLY A 1 198 ? 16.991 9.978 -12.588 1.00 95.44 198 GLY A CA 1
A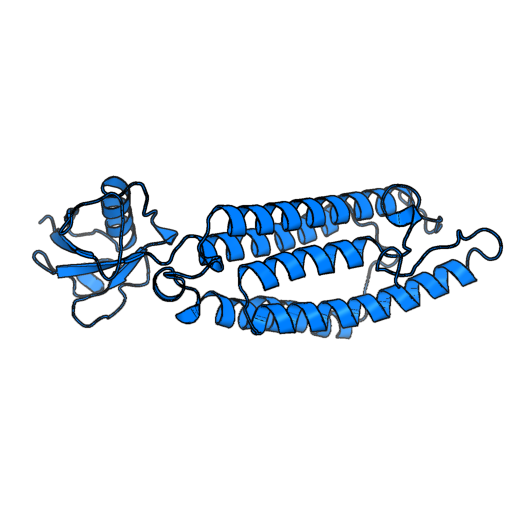TOM 1567 C C . GLY A 1 198 ? 17.671 8.609 -12.520 1.00 95.44 198 GLY A C 1
ATOM 1568 O O . GLY A 1 198 ? 18.794 8.420 -12.993 1.00 95.44 198 GLY A O 1
ATOM 1569 N N . LEU A 1 199 ? 16.965 7.625 -11.962 1.00 96.94 199 LEU A N 1
ATOM 1570 C CA . LEU A 1 199 ? 17.505 6.280 -11.759 1.00 96.94 199 LEU A CA 1
ATOM 1571 C C . LEU A 1 199 ? 17.727 5.506 -13.075 1.00 96.94 199 LEU A C 1
ATOM 1573 O O . LEU A 1 199 ? 18.421 4.488 -13.071 1.00 96.94 199 LEU A O 1
ATOM 1577 N N . PHE A 1 200 ? 17.224 6.006 -14.215 1.00 97.50 200 PHE A N 1
ATOM 1578 C CA . PHE A 1 200 ? 17.567 5.418 -15.507 1.00 97.50 200 PHE A CA 1
ATOM 1579 C C . PHE A 1 200 ? 19.062 5.460 -15.784 1.00 97.50 200 PHE A C 1
ATOM 1581 O O . PHE A 1 200 ? 19.529 4.590 -16.498 1.00 97.50 200 PHE A O 1
ATOM 1588 N N . GLU A 1 201 ? 19.835 6.396 -15.226 1.00 96.69 201 GLU A N 1
ATOM 1589 C CA . GLU A 1 201 ? 21.285 6.412 -15.463 1.00 96.69 201 GLU A CA 1
ATOM 1590 C C . GLU A 1 201 ? 22.024 5.227 -14.842 1.00 96.69 201 GLU A C 1
ATOM 1592 O O . GLU A 1 201 ? 23.098 4.864 -15.315 1.00 96.69 201 GLU A O 1
ATOM 1597 N N . MET A 1 202 ? 21.418 4.569 -13.854 1.00 97.44 202 MET A N 1
ATOM 1598 C CA . MET A 1 202 ? 21.990 3.399 -13.193 1.00 97.44 202 MET A CA 1
ATOM 1599 C C . MET A 1 202 ? 21.352 2.093 -13.657 1.00 97.44 202 MET A C 1
ATOM 1601 O O . MET A 1 202 ? 22.058 1.099 -13.834 1.00 97.44 202 MET A O 1
ATOM 1605 N N . VAL A 1 203 ? 20.029 2.075 -13.847 1.00 98.25 203 VAL A N 1
ATOM 1606 C CA . VAL A 1 203 ? 19.266 0.853 -14.132 1.00 98.25 203 VAL A CA 1
ATOM 1607 C C . VAL A 1 203 ? 18.326 1.013 -15.320 1.00 98.25 203 VAL A C 1
ATOM 1609 O O . VAL A 1 203 ? 17.903 2.100 -15.695 1.00 98.25 203 VAL A O 1
ATOM 1612 N N . SER A 1 204 ? 17.957 -0.109 -15.922 1.00 97.62 204 SER A N 1
ATOM 1613 C CA . SER A 1 204 ? 17.130 -0.135 -17.132 1.00 97.62 204 SER A CA 1
ATOM 1614 C C . SER A 1 204 ? 15.638 -0.044 -16.839 1.00 97.62 204 SER A C 1
ATOM 1616 O O . SER A 1 204 ? 14.879 0.473 -17.662 1.00 97.62 204 SER A O 1
ATOM 1618 N N . CYS A 1 205 ? 15.219 -0.569 -15.686 1.00 97.75 205 CYS A N 1
ATOM 1619 C CA . CYS A 1 205 ? 13.821 -0.647 -15.267 1.00 97.75 205 CYS A CA 1
ATOM 1620 C C . CYS A 1 205 ? 13.617 -0.075 -13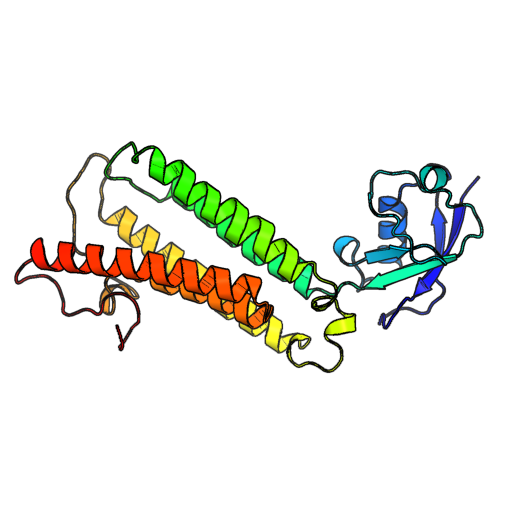.852 1.00 97.75 205 CYS A C 1
ATOM 1622 O O . CYS A 1 205 ? 13.211 -0.810 -12.949 1.00 97.75 205 CYS A O 1
ATOM 1624 N N . PRO A 1 206 ? 13.887 1.225 -13.634 1.00 98.12 206 PRO A N 1
ATOM 1625 C CA . PRO A 1 206 ? 13.745 1.842 -12.319 1.00 98.12 206 PRO A CA 1
ATOM 1626 C C . PRO A 1 206 ? 12.299 1.860 -11.809 1.00 98.12 206 PRO A C 1
ATOM 1628 O O . PRO A 1 206 ? 12.086 1.821 -10.604 1.00 98.12 206 PRO A O 1
ATOM 1631 N N . ASN A 1 207 ? 11.299 1.834 -12.697 1.00 97.69 207 ASN A N 1
ATOM 1632 C CA . ASN A 1 207 ? 9.889 1.744 -12.312 1.00 97.69 207 ASN A CA 1
ATOM 1633 C C . ASN A 1 207 ? 9.632 0.473 -11.495 1.00 97.69 207 ASN A C 1
ATOM 1635 O O . ASN A 1 207 ? 9.021 0.541 -10.439 1.00 97.69 207 ASN A O 1
ATOM 1639 N N . TYR A 1 208 ? 10.166 -0.669 -11.935 1.00 98.19 208 TYR A N 1
ATOM 1640 C CA . TYR A 1 208 ? 10.019 -1.929 -11.209 1.00 98.19 208 TYR A CA 1
ATOM 1641 C C . TYR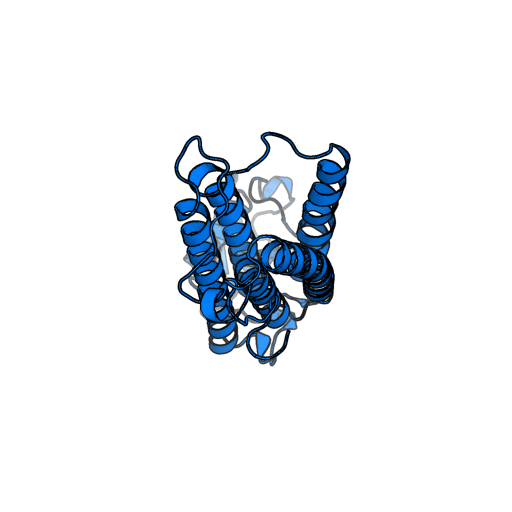 A 1 208 ? 10.780 -1.934 -9.883 1.00 98.19 208 TYR A C 1
ATOM 1643 O O . TYR A 1 208 ? 10.286 -2.482 -8.907 1.00 98.19 208 TYR A O 1
ATOM 1651 N N . PHE A 1 209 ? 11.948 -1.292 -9.816 1.00 98.38 209 PHE A N 1
ATOM 1652 C CA . PHE A 1 209 ? 12.662 -1.124 -8.551 1.00 98.38 209 PHE A CA 1
ATOM 1653 C C . PHE A 1 209 ? 11.837 -0.340 -7.531 1.00 98.38 209 PHE A C 1
ATOM 1655 O O . PHE A 1 209 ? 11.650 -0.804 -6.409 1.00 98.38 209 PHE A O 1
ATOM 1662 N N . TYR A 1 210 ? 11.316 0.820 -7.932 1.00 98.50 210 TYR A N 1
ATOM 1663 C CA . TYR A 1 210 ? 10.492 1.642 -7.056 1.00 98.50 210 TYR A CA 1
ATOM 1664 C C . TYR A 1 210 ? 9.190 0.942 -6.660 1.00 98.50 210 TYR A C 1
ATOM 1666 O O . TYR A 1 210 ? 8.768 1.062 -5.518 1.00 98.50 210 TYR A O 1
ATOM 1674 N N . GLU A 1 211 ? 8.602 0.157 -7.565 1.00 98.12 211 GLU A N 1
ATOM 1675 C CA . GLU A 1 211 ? 7.455 -0.695 -7.244 1.00 98.12 211 GLU A CA 1
ATOM 1676 C C . GLU A 1 211 ? 7.788 -1.689 -6.124 1.00 98.12 211 GLU A C 1
ATOM 1678 O O . GLU A 1 211 ? 7.076 -1.790 -5.133 1.00 98.12 211 GLU A O 1
ATOM 1683 N N . VAL A 1 212 ? 8.898 -2.423 -6.254 1.00 98.25 212 VAL A N 1
ATOM 1684 C CA . VAL A 1 212 ? 9.327 -3.367 -5.215 1.00 98.25 212 VAL A CA 1
ATOM 1685 C C . VAL A 1 212 ? 9.605 -2.628 -3.908 1.00 98.25 212 VAL A C 1
ATOM 1687 O O . VAL A 1 212 ? 9.219 -3.113 -2.849 1.00 98.25 212 VAL A O 1
ATOM 1690 N N . LEU A 1 213 ? 10.231 -1.451 -3.963 1.00 98.44 213 LEU A N 1
ATOM 1691 C CA . LEU A 1 213 ? 10.552 -0.664 -2.775 1.00 98.44 213 LEU A CA 1
ATOM 1692 C C . LEU A 1 213 ? 9.297 -0.196 -2.018 1.00 98.44 213 LEU A C 1
ATOM 1694 O O . LEU A 1 213 ? 9.294 -0.252 -0.787 1.00 98.44 213 LEU A O 1
ATOM 1698 N N . SER A 1 214 ? 8.227 0.209 -2.715 1.00 98.25 214 SER A N 1
ATOM 1699 C CA . SER A 1 214 ? 6.975 0.598 -2.052 1.00 98.25 214 SER A CA 1
ATOM 1700 C C . SER A 1 214 ? 6.312 -0.601 -1.364 1.00 98.25 214 SER A C 1
ATOM 1702 O O . SER A 1 214 ? 5.926 -0.515 -0.196 1.00 98.25 214 SER A O 1
ATOM 1704 N N . TRP A 1 215 ? 6.295 -1.772 -2.001 1.00 97.62 215 TRP A N 1
ATOM 1705 C CA . TRP A 1 215 ? 5.758 -2.994 -1.388 1.00 97.62 215 TRP A CA 1
ATOM 1706 C C . TRP A 1 215 ? 6.636 -3.572 -0.268 1.00 97.62 215 TRP A C 1
ATOM 1708 O O . TRP A 1 215 ? 6.113 -4.115 0.710 1.00 97.62 215 TRP A O 1
ATOM 1718 N N . VAL A 1 216 ? 7.958 -3.386 -0.331 1.00 98.06 216 VAL A N 1
ATOM 1719 C CA . VAL A 1 216 ? 8.864 -3.677 0.791 1.00 98.06 216 VAL A CA 1
ATOM 1720 C C . VAL A 1 216 ? 8.542 -2.780 1.985 1.00 98.06 216 VAL A C 1
ATOM 1722 O O . VAL A 1 216 ? 8.477 -3.287 3.101 1.00 98.06 216 VAL A O 1
ATOM 1725 N N . ALA A 1 217 ? 8.268 -1.487 1.780 1.00 97.62 217 ALA A N 1
ATOM 1726 C CA . ALA A 1 217 ? 7.869 -0.594 2.869 1.00 97.62 217 ALA A CA 1
ATOM 1727 C C . ALA A 1 217 ? 6.566 -1.059 3.548 1.00 97.62 217 ALA A C 1
ATOM 1729 O O . ALA A 1 217 ? 6.501 -1.114 4.776 1.00 97.62 217 ALA A O 1
ATOM 1730 N N . VAL A 1 218 ? 5.563 -1.490 2.771 1.00 95.56 218 VAL A N 1
ATOM 1731 C CA . VAL A 1 218 ? 4.319 -2.086 3.303 1.00 95.56 218 VAL A CA 1
ATOM 1732 C C . VAL A 1 218 ? 4.594 -3.402 4.042 1.00 95.56 218 VAL A C 1
ATOM 1734 O O . VAL A 1 218 ? 4.047 -3.652 5.120 1.00 95.56 218 VAL A O 1
ATOM 1737 N N . THR A 1 219 ? 5.473 -4.243 3.499 1.00 95.69 219 THR A N 1
ATOM 1738 C CA . THR A 1 219 ? 5.860 -5.517 4.119 1.00 95.69 219 THR A CA 1
ATOM 1739 C C . THR A 1 219 ? 6.578 -5.304 5.443 1.00 95.69 219 THR A C 1
ATOM 1741 O O . THR A 1 219 ? 6.257 -5.986 6.407 1.00 95.69 219 THR A O 1
ATOM 1744 N N . VAL A 1 220 ? 7.502 -4.347 5.529 1.00 94.81 220 VAL A N 1
ATOM 1745 C CA . VAL A 1 220 ? 8.221 -4.017 6.768 1.00 94.81 220 VAL A CA 1
ATOM 1746 C C . VAL A 1 220 ? 7.280 -3.383 7.789 1.00 94.81 220 VAL A C 1
ATOM 1748 O O . VAL A 1 220 ? 7.309 -3.760 8.958 1.00 94.81 220 VAL A O 1
ATOM 1751 N N . MET A 1 221 ? 6.396 -2.479 7.357 1.00 92.56 221 MET A N 1
ATOM 1752 C CA . MET A 1 221 ? 5.415 -1.836 8.235 1.00 92.56 221 MET A CA 1
ATOM 1753 C C . MET A 1 221 ? 4.480 -2.857 8.891 1.00 92.56 221 MET A C 1
ATOM 1755 O O . MET A 1 221 ? 4.200 -2.779 10.086 1.00 92.56 221 MET A O 1
ATOM 1759 N N . THR A 1 222 ? 4.011 -3.836 8.117 1.00 91.00 222 THR A N 1
ATOM 1760 C CA . THR A 1 222 ? 3.083 -4.858 8.610 1.00 91.00 222 THR A CA 1
ATOM 1761 C C . THR A 1 222 ? 3.814 -6.041 9.253 1.00 91.00 222 THR A C 1
ATOM 1763 O O . THR A 1 222 ? 3.308 -6.640 10.198 1.00 91.00 222 THR A O 1
ATOM 1766 N N . MET A 1 223 ? 5.001 -6.416 8.775 1.00 91.38 223 MET A N 1
ATOM 1767 C CA . MET A 1 223 ? 5.627 -7.729 9.009 1.00 91.38 223 MET A CA 1
ATOM 1768 C C . MET A 1 223 ? 4.658 -8.894 8.740 1.00 91.38 223 MET A C 1
ATOM 1770 O O . MET A 1 223 ? 4.688 -9.923 9.413 1.00 91.38 223 MET A O 1
ATOM 1774 N N . SER A 1 224 ? 3.744 -8.712 7.784 1.00 90.12 224 SER A N 1
ATOM 1775 C CA . SER A 1 224 ? 2.760 -9.723 7.414 1.00 90.12 224 SER A CA 1
ATOM 1776 C C . SER A 1 224 ? 3.357 -10.706 6.414 1.00 90.12 224 SER A C 1
ATOM 1778 O O . SER A 1 224 ? 3.881 -10.299 5.376 1.00 90.12 224 SER A O 1
ATOM 1780 N N . PHE A 1 225 ? 3.218 -12.008 6.680 1.00 91.81 225 PHE A N 1
ATOM 1781 C CA . PHE A 1 225 ? 3.615 -13.042 5.721 1.00 91.81 225 PHE A CA 1
ATOM 1782 C C . PHE A 1 225 ? 2.858 -12.907 4.391 1.00 91.81 225 PHE A C 1
ATOM 1784 O O . PHE A 1 225 ? 3.432 -13.128 3.329 1.00 91.81 225 PHE A O 1
ATOM 1791 N N . ALA A 1 226 ? 1.597 -12.466 4.438 1.00 92.50 226 ALA A N 1
ATOM 1792 C CA . ALA A 1 226 ? 0.804 -12.174 3.248 1.00 92.50 226 ALA A CA 1
ATOM 1793 C C . ALA A 1 226 ? 1.433 -11.064 2.389 1.00 92.50 226 ALA A C 1
ATOM 1795 O O . ALA A 1 226 ? 1.604 -11.240 1.182 1.00 92.50 226 ALA A O 1
ATOM 1796 N N . ALA A 1 227 ? 1.827 -9.947 3.012 1.00 92.94 227 ALA A N 1
ATOM 1797 C CA . ALA A 1 227 ? 2.484 -8.837 2.319 1.00 92.94 227 ALA A CA 1
ATOM 1798 C C . ALA A 1 227 ? 3.864 -9.244 1.773 1.00 92.94 227 ALA A C 1
ATOM 1800 O O . ALA A 1 227 ? 4.214 -8.890 0.645 1.00 92.94 227 ALA A O 1
ATOM 1801 N N . LEU A 1 228 ? 4.615 -10.052 2.531 1.00 94.94 228 LEU A N 1
ATOM 1802 C CA . LEU A 1 228 ? 5.895 -10.602 2.087 1.00 94.94 228 LEU A CA 1
ATOM 1803 C C . LEU A 1 228 ? 5.723 -11.495 0.856 1.00 94.94 228 LEU A C 1
ATOM 1805 O O . LEU A 1 228 ? 6.428 -11.312 -0.134 1.00 94.94 228 LEU A O 1
ATOM 1809 N N . LEU A 1 229 ? 4.773 -12.432 0.893 1.00 95.31 229 LEU A N 1
ATOM 1810 C CA . LEU A 1 229 ? 4.504 -13.333 -0.222 1.00 95.31 229 LEU A CA 1
ATOM 1811 C C . LEU A 1 229 ? 4.096 -12.554 -1.476 1.00 95.31 229 LEU A C 1
ATOM 1813 O O . LEU A 1 229 ? 4.643 -12.803 -2.551 1.00 95.31 229 LEU A O 1
ATOM 1817 N N . PHE A 1 230 ? 3.195 -11.576 -1.334 1.00 94.44 230 PHE A N 1
ATOM 1818 C CA . PHE A 1 230 ? 2.825 -10.683 -2.428 1.00 94.44 230 PHE A CA 1
ATOM 1819 C C . PHE A 1 230 ? 4.057 -9.976 -3.011 1.00 94.44 230 PHE A C 1
ATOM 1821 O O . PHE A 1 230 ? 4.300 -10.050 -4.215 1.00 94.44 230 PHE A O 1
ATOM 1828 N N . THR A 1 231 ? 4.881 -9.363 -2.159 1.00 96.19 231 THR A N 1
ATOM 1829 C CA . THR A 1 231 ? 6.081 -8.626 -2.578 1.00 96.19 231 THR A CA 1
ATOM 1830 C C . THR A 1 231 ? 7.068 -9.520 -3.323 1.00 96.19 231 THR A C 1
ATOM 1832 O O . THR A 1 231 ? 7.565 -9.130 -4.378 1.00 96.19 231 THR A O 1
ATOM 1835 N N . LEU A 1 232 ? 7.328 -10.733 -2.828 1.00 96.62 232 LEU A N 1
ATOM 1836 C CA . LEU A 1 232 ? 8.254 -11.676 -3.461 1.00 96.62 232 LEU A CA 1
ATOM 1837 C C . LEU A 1 232 ? 7.749 -12.149 -4.829 1.00 96.62 232 LEU A C 1
ATOM 1839 O O . LEU A 1 232 ? 8.515 -12.157 -5.795 1.00 96.62 232 LEU A O 1
ATOM 1843 N N . VAL A 1 233 ? 6.464 -12.498 -4.935 1.00 95.06 233 VAL A N 1
ATOM 1844 C CA . VAL A 1 233 ? 5.852 -12.919 -6.206 1.00 95.06 233 VAL A CA 1
ATOM 1845 C C . VAL A 1 233 ? 5.891 -11.777 -7.228 1.00 95.06 233 VAL A C 1
ATOM 1847 O O . VAL A 1 233 ? 6.317 -11.981 -8.370 1.00 95.06 233 VAL A O 1
ATOM 1850 N N . SER A 1 234 ? 5.520 -10.564 -6.814 1.00 94.00 234 SER A N 1
ATOM 1851 C CA . SER A 1 234 ? 5.559 -9.359 -7.651 1.00 94.00 234 SER A CA 1
ATOM 1852 C C . SER A 1 234 ? 6.983 -9.024 -8.102 1.00 94.00 234 SER A C 1
ATOM 1854 O O . SER A 1 234 ? 7.227 -8.806 -9.292 1.00 94.00 234 SER A O 1
ATOM 1856 N N . ALA A 1 235 ? 7.951 -9.050 -7.181 1.00 96.94 235 ALA A N 1
ATOM 1857 C CA . ALA A 1 235 ? 9.357 -8.785 -7.472 1.00 96.94 235 ALA A CA 1
ATOM 1858 C C . ALA A 1 235 ? 9.949 -9.812 -8.446 1.00 96.94 235 ALA A C 1
ATOM 1860 O O . ALA A 1 235 ? 10.658 -9.433 -9.382 1.00 96.94 235 ALA A O 1
ATOM 1861 N N . ALA A 1 236 ? 9.629 -11.099 -8.286 1.00 96.38 236 ALA A N 1
ATOM 1862 C CA . ALA A 1 236 ? 10.074 -12.147 -9.201 1.00 96.38 236 ALA A CA 1
ATOM 1863 C C . ALA A 1 236 ? 9.519 -11.927 -10.618 1.00 96.38 236 ALA A C 1
ATOM 1865 O O . ALA A 1 236 ? 10.271 -11.935 -11.598 1.00 96.38 236 ALA A O 1
ATOM 1866 N N . GLN A 1 237 ? 8.217 -11.650 -10.742 1.00 94.75 237 GLN A N 1
ATOM 1867 C CA . GLN A 1 237 ? 7.585 -11.394 -12.037 1.00 94.75 237 GLN A CA 1
ATOM 1868 C C . GLN A 1 237 ? 8.165 -10.147 -12.725 1.00 94.75 237 GLN A C 1
ATOM 1870 O O . GLN A 1 237 ? 8.470 -10.186 -13.925 1.00 94.75 237 GLN A O 1
ATOM 1875 N N . MET A 1 238 ? 8.364 -9.059 -11.979 1.00 96.44 238 MET A N 1
ATOM 1876 C CA . MET A 1 238 ? 8.981 -7.838 -12.495 1.00 96.44 238 MET A CA 1
ATOM 1877 C C . MET A 1 238 ? 10.445 -8.038 -12.880 1.00 96.44 238 MET A C 1
ATOM 1879 O O . MET A 1 238 ? 10.871 -7.517 -13.907 1.00 96.44 238 MET A O 1
ATOM 1883 N N . THR A 1 239 ? 11.196 -8.852 -12.137 1.00 97.56 239 THR A N 1
ATOM 1884 C CA . THR A 1 239 ? 12.578 -9.222 -12.477 1.00 97.56 239 THR A CA 1
ATOM 1885 C C . THR A 1 239 ? 12.639 -9.907 -13.842 1.00 97.56 239 THR A C 1
ATOM 1887 O O . THR A 1 239 ? 13.438 -9.523 -14.700 1.00 97.56 239 THR A O 1
ATOM 1890 N N . VAL A 1 240 ? 11.739 -10.862 -14.106 1.00 97.06 240 VAL A N 1
ATOM 1891 C CA . VAL A 1 240 ? 11.643 -11.526 -15.418 1.00 97.06 240 VAL A CA 1
ATOM 1892 C C . VAL A 1 240 ? 11.354 -10.513 -16.531 1.00 97.06 240 VAL A C 1
ATOM 1894 O O . VAL A 1 240 ? 11.966 -10.571 -17.602 1.00 97.06 240 VAL A O 1
ATOM 1897 N N . TRP A 1 241 ? 10.449 -9.559 -16.300 1.00 96.06 241 TRP A N 1
ATOM 1898 C CA . TRP A 1 241 ? 10.165 -8.491 -17.264 1.00 96.06 241 TRP A CA 1
ATOM 1899 C C . TRP A 1 241 ? 11.343 -7.533 -17.454 1.00 96.06 241 TRP A C 1
ATOM 1901 O O . TRP A 1 241 ? 11.623 -7.133 -18.587 1.00 96.06 241 TRP A O 1
ATOM 1911 N N . ALA A 1 242 ? 12.057 -7.199 -16.381 1.00 97.81 242 ALA A N 1
ATOM 1912 C CA . ALA A 1 242 ? 13.206 -6.309 -16.404 1.00 97.81 242 ALA A CA 1
ATOM 1913 C C . ALA A 1 242 ? 14.346 -6.896 -17.243 1.00 97.81 242 ALA A C 1
ATOM 1915 O O . ALA A 1 242 ? 14.887 -6.208 -18.110 1.00 97.81 242 ALA A O 1
ATOM 1916 N N . ILE A 1 243 ? 14.646 -8.189 -17.065 1.00 98.12 243 ILE A N 1
ATOM 1917 C CA . ILE A 1 243 ? 15.652 -8.912 -17.857 1.00 98.12 243 ILE A CA 1
ATOM 1918 C C . ILE A 1 243 ? 15.299 -8.859 -19.344 1.00 98.12 243 ILE A C 1
ATOM 1920 O O . ILE A 1 243 ? 16.147 -8.519 -20.171 1.00 98.12 243 ILE A O 1
ATOM 1924 N N . LYS A 1 244 ? 14.044 -9.170 -19.697 1.00 96.88 244 LYS A N 1
ATOM 1925 C CA . LYS A 1 244 ? 13.579 -9.129 -21.092 1.00 96.88 244 LYS A CA 1
ATOM 1926 C C . LYS A 1 244 ? 13.723 -7.725 -21.683 1.00 96.88 244 LYS A C 1
ATOM 1928 O O . LYS A 1 244 ? 14.250 -7.576 -22.784 1.00 96.88 244 LYS A O 1
ATOM 1933 N N . LYS A 1 245 ? 13.314 -6.694 -20.938 1.00 94.94 245 LYS A N 1
ATOM 1934 C CA . LYS A 1 245 ? 13.384 -5.293 -21.375 1.00 94.94 245 LYS A CA 1
ATOM 1935 C C . LYS A 1 245 ? 14.827 -4.808 -21.539 1.00 94.94 245 LYS A C 1
ATOM 1937 O O . LYS A 1 245 ? 15.132 -4.163 -22.537 1.00 94.94 245 LYS A O 1
ATOM 1942 N N . HIS A 1 246 ? 15.719 -5.165 -20.616 1.00 96.69 246 HIS A N 1
ATOM 1943 C CA . HIS A 1 246 ? 17.143 -4.839 -20.701 1.00 96.69 246 HIS A CA 1
ATOM 1944 C C . HIS A 1 246 ? 17.815 -5.505 -21.909 1.00 96.69 246 HIS A C 1
ATOM 1946 O O . HIS A 1 246 ? 18.506 -4.833 -22.673 1.00 96.69 246 HIS A O 1
ATOM 1952 N N . LYS A 1 247 ? 17.566 -6.805 -22.134 1.00 96.31 247 LYS A N 1
ATOM 1953 C CA . LYS A 1 247 ? 18.073 -7.524 -23.316 1.00 96.31 247 LYS A CA 1
ATOM 1954 C C . LYS A 1 247 ? 17.590 -6.882 -24.617 1.00 96.31 247 LYS A C 1
ATOM 1956 O O . LYS A 1 247 ? 18.400 -6.657 -25.511 1.00 96.31 247 LYS A O 1
ATOM 1961 N N . ALA A 1 248 ? 16.305 -6.531 -24.694 1.00 94.00 248 ALA A N 1
ATOM 1962 C CA . ALA A 1 248 ? 15.747 -5.843 -25.855 1.00 94.00 248 ALA A CA 1
ATOM 1963 C C . ALA A 1 248 ? 16.444 -4.498 -26.109 1.00 94.00 248 ALA A C 1
ATOM 1965 O O . ALA A 1 248 ? 16.858 -4.244 -27.232 1.00 94.00 248 ALA A O 1
ATOM 1966 N N . TYR A 1 249 ? 16.655 -3.674 -25.075 1.00 94.06 249 TYR A N 1
ATOM 1967 C CA . TYR A 1 249 ? 17.366 -2.403 -25.241 1.00 94.06 249 TYR A CA 1
ATOM 1968 C C . TYR A 1 249 ? 18.809 -2.575 -25.718 1.00 94.06 249 TYR A C 1
ATOM 1970 O O . TYR A 1 249 ? 19.240 -1.849 -26.609 1.00 94.06 249 TYR A O 1
ATOM 1978 N N . ARG A 1 250 ? 19.550 -3.546 -25.172 1.00 94.38 250 ARG A N 1
ATOM 1979 C CA . ARG A 1 250 ? 20.924 -3.823 -25.617 1.00 94.38 250 ARG A CA 1
ATOM 1980 C C . ARG A 1 250 ? 20.989 -4.299 -27.066 1.00 94.38 250 ARG A C 1
ATOM 1982 O O . ARG A 1 250 ? 21.941 -3.963 -27.760 1.00 94.38 250 ARG A O 1
ATOM 1989 N N . SER A 1 251 ? 20.004 -5.084 -27.496 1.00 94.19 251 SER A N 1
ATOM 1990 C CA . SER A 1 251 ? 19.921 -5.589 -28.867 1.00 94.19 251 SER A CA 1
ATOM 1991 C C . SER A 1 251 ? 19.475 -4.525 -29.868 1.00 94.19 251 SER A C 1
ATOM 1993 O O . SER A 1 251 ? 19.891 -4.588 -31.018 1.00 94.19 251 SER A O 1
ATOM 1995 N N . GLU A 1 252 ? 18.609 -3.599 -29.457 1.00 92.31 252 GLU A N 1
ATOM 1996 C CA . GLU A 1 252 ? 18.048 -2.543 -30.311 1.00 92.31 252 GLU A CA 1
ATOM 1997 C C . GLU A 1 252 ? 19.015 -1.360 -30.466 1.00 92.31 252 GLU A C 1
ATOM 1999 O O . GLU A 1 252 ? 19.175 -0.830 -31.559 1.00 92.31 252 GLU A O 1
ATOM 2004 N N . PHE A 1 253 ? 19.718 -0.986 -29.393 1.00 92.81 253 PHE A N 1
ATOM 2005 C CA . PHE A 1 253 ? 20.635 0.160 -29.351 1.00 92.81 253 PHE A CA 1
ATOM 2006 C C . PHE A 1 253 ? 22.100 -0.287 -29.245 1.00 92.81 253 PHE A C 1
ATOM 2008 O O . PHE A 1 253 ? 22.852 0.161 -28.373 1.00 92.81 253 PHE A O 1
ATOM 2015 N N . GLN A 1 254 ? 22.509 -1.224 -30.101 1.00 90.62 254 GLN A N 1
ATOM 2016 C CA . GLN A 1 254 ? 23.877 -1.752 -30.099 1.00 90.62 254 GLN A CA 1
ATOM 2017 C C . GLN A 1 254 ? 24.899 -0.620 -30.274 1.00 90.62 254 GLN A C 1
ATOM 2019 O O . GLN A 1 254 ? 24.711 0.288 -31.077 1.00 90.62 254 GLN A O 1
ATOM 2024 N N . GLY A 1 255 ? 25.965 -0.643 -29.471 1.00 89.00 255 GLY A N 1
ATOM 2025 C CA . GLY A 1 255 ? 27.023 0.375 -29.486 1.00 89.00 255 GLY A CA 1
ATOM 2026 C C . GLY A 1 255 ? 26.670 1.716 -28.825 1.00 89.00 255 GLY A C 1
ATOM 2027 O O . GLY A 1 255 ? 27.581 2.436 -28.432 1.00 89.00 255 GLY A O 1
ATOM 2028 N N . THR A 1 256 ? 25.385 2.036 -28.629 1.00 93.19 256 THR A N 1
ATOM 2029 C CA . THR A 1 256 ? 24.936 3.318 -28.043 1.00 93.19 256 THR A CA 1
ATOM 2030 C C . THR A 1 256 ? 24.256 3.170 -26.682 1.00 93.19 256 THR A C 1
ATOM 2032 O O . THR A 1 256 ? 24.177 4.138 -25.923 1.00 93.19 256 THR A O 1
ATOM 2035 N N . TYR A 1 257 ? 23.791 1.966 -26.326 1.00 94.75 257 TYR A N 1
ATOM 2036 C CA . TYR A 1 257 ? 23.163 1.724 -25.031 1.00 94.75 257 TYR A CA 1
ATOM 2037 C C . TYR A 1 257 ? 24.159 1.889 -23.868 1.00 94.75 257 TYR A C 1
ATOM 2039 O O . TYR A 1 257 ? 25.177 1.191 -23.828 1.00 94.75 257 TYR A O 1
ATOM 2047 N N . PRO A 1 258 ? 23.873 2.759 -22.883 1.00 93.94 258 PRO A N 1
ATOM 2048 C CA . PRO A 1 258 ? 24.753 2.974 -21.739 1.00 93.94 258 PRO A CA 1
ATOM 2049 C C . PRO A 1 258 ? 24.904 1.714 -20.877 1.00 93.94 258 PRO A C 1
ATOM 2051 O O . PRO A 1 258 ? 23.979 0.912 -20.727 1.00 93.94 258 PRO A O 1
ATOM 2054 N N . LYS A 1 259 ? 26.074 1.566 -20.245 1.00 93.12 259 LYS A N 1
ATOM 2055 C CA . LYS A 1 259 ? 26.338 0.487 -19.284 1.00 93.12 259 LYS A CA 1
ATOM 2056 C C . LYS A 1 259 ? 25.486 0.697 -18.030 1.00 93.12 259 LYS A C 1
ATOM 2058 O O . LYS A 1 259 ? 25.828 1.499 -17.170 1.00 93.12 259 LYS A O 1
ATOM 2063 N N . ARG A 1 260 ? 24.375 -0.034 -17.946 1.00 95.00 260 ARG A N 1
ATOM 2064 C CA . ARG A 1 260 ? 23.406 0.016 -16.845 1.00 95.00 260 ARG A CA 1
ATOM 2065 C C . ARG A 1 260 ? 23.164 -1.368 -16.277 1.00 95.00 260 ARG A C 1
ATOM 2067 O O . ARG A 1 260 ? 23.263 -2.369 -16.988 1.00 95.00 260 ARG A O 1
ATOM 2074 N N . LYS A 1 261 ? 22.776 -1.396 -15.010 1.00 97.88 261 LYS A N 1
ATOM 2075 C CA . LYS A 1 261 ? 22.157 -2.553 -14.371 1.00 97.88 261 LYS A CA 1
ATOM 2076 C C . LYS A 1 261 ? 20.716 -2.729 -14.875 1.00 97.88 261 LYS A C 1
ATOM 2078 O O . LYS A 1 261 ? 20.166 -1.895 -15.606 1.00 97.88 261 LYS A O 1
ATOM 2083 N N . ILE A 1 262 ? 20.097 -3.848 -14.551 1.00 97.81 262 ILE A N 1
ATOM 2084 C CA . ILE A 1 262 ? 18.767 -4.233 -15.006 1.00 97.81 262 ILE A CA 1
ATOM 2085 C C . ILE A 1 262 ? 17.706 -3.511 -14.173 1.00 97.81 262 ILE A C 1
ATOM 2087 O O . ILE A 1 262 ? 16.861 -2.821 -14.752 1.00 97.81 262 ILE A O 1
ATOM 2091 N N . MET A 1 263 ? 17.758 -3.628 -12.845 1.00 97.69 263 MET A N 1
ATOM 2092 C CA . MET A 1 263 ? 16.694 -3.177 -11.944 1.00 97.69 263 MET A CA 1
ATOM 2093 C C . MET A 1 263 ? 17.200 -2.612 -10.608 1.00 97.69 263 MET A C 1
ATOM 2095 O O . MET A 1 263 ? 16.801 -1.509 -10.258 1.00 97.69 263 MET A O 1
ATOM 2099 N N . TYR A 1 264 ? 18.072 -3.313 -9.882 1.00 96.44 264 TYR A N 1
ATOM 2100 C CA . TYR A 1 264 ? 18.614 -2.889 -8.590 1.00 96.44 264 TYR A CA 1
ATOM 2101 C C . TYR A 1 264 ? 19.940 -2.134 -8.781 1.00 96.44 264 TYR A C 1
ATOM 2103 O O . TYR A 1 264 ? 20.910 -2.720 -9.278 1.00 96.44 264 TYR A O 1
ATOM 2111 N N . PRO A 1 265 ? 20.026 -0.851 -8.379 1.00 95.56 265 PRO A N 1
ATOM 2112 C CA . PRO A 1 265 ? 21.248 -0.064 -8.518 1.00 95.56 265 PRO A CA 1
ATOM 2113 C C . PRO A 1 265 ? 22.465 -0.769 -7.912 1.00 95.56 265 PRO A C 1
ATOM 2115 O O . PRO A 1 265 ? 22.366 -1.395 -6.860 1.00 95.56 265 PRO A O 1
ATOM 2118 N N . PHE A 1 266 ? 23.610 -0.672 -8.595 1.00 94.19 266 PHE A N 1
ATOM 2119 C CA . PHE A 1 266 ? 24.908 -1.269 -8.227 1.00 94.19 266 PHE A CA 1
ATOM 2120 C C . PHE A 1 266 ? 24.973 -2.807 -8.213 1.00 94.19 266 PHE A C 1
ATOM 2122 O O . PHE A 1 266 ? 26.041 -3.365 -8.456 1.00 94.19 266 PHE A O 1
ATOM 2129 N N . VAL A 1 267 ? 23.847 -3.498 -8.042 1.00 94.94 267 VAL A N 1
ATOM 2130 C CA . VAL A 1 267 ? 23.785 -4.957 -7.899 1.00 94.94 267 VAL A CA 1
ATOM 2131 C C . VAL A 1 267 ? 23.390 -5.620 -9.217 1.00 94.94 267 VAL A C 1
ATOM 2133 O O . VAL A 1 267 ? 24.245 -6.204 -9.896 1.00 94.94 267 VAL A O 1
ATOM 2136 N N . PHE A 1 268 ? 22.120 -5.489 -9.607 1.00 93.75 268 PHE A N 1
ATOM 2137 C CA . PHE A 1 268 ? 21.489 -6.311 -10.637 1.00 93.75 268 PHE A CA 1
ATOM 2138 C C . PHE A 1 268 ? 20.752 -5.491 -11.676 1.00 93.75 268 PHE A C 1
ATOM 2140 O O . PHE A 1 268 ? 19.778 -4.783 -11.352 1.00 93.75 268 PHE A O 1
#

InterPro domains:
  IPR000626 Ubiquitin-like domain [PS50053] (1-79)
  IPR001104 3-oxo-5-alpha-steroid 4-dehydrogenase, C-terminal [PF02544] (114-268)
  IPR029071 Ubiquitin-like domain superfamily [SSF54236] (21-79)
  IPR039357 3-oxo-5-alpha-steroid 4-dehydrogenase/very-long-chain enoyl-CoA reductase [PTHR10556] (87-268)